Protein AF-A0A9E6BP82-F1 (afdb_monomer)

Sequence (243 aa):
EPRRSRSVADAPPTTSETADIATPYGRLTVRADGPRFGGNWDGVDAFGDEKGIVFLCLKRGRGHVLVLLDDFAWVNVGLDRGDNAAVFASVLRECAANKLVVVDEYRHGHGRADSFLAFALSLPGAASFLSIATLWAVLCLWASNWRFGPPEPYELPERRTAMEYIESVADLYRRAQAAPLAVAAVAGRLRLLSRQRGQGDDVAERLAEAEQYVQQGERPSQPTAACKLVRELIRLRKERYGH

Foldseek 3Di:
DDDDDDDPPPPPPDPQDWDWKDDPQFTQIAGPPFDADDDDDPPWRFIDDPVHTAWIWDDDDLAIDIGGRGPACPDPNNCPPGCSVRSVVVVCCVGQVPHDDDDDCPDPDDDDDCDVVNVCCPDVCSVVVVVVVVVVVVVCCVVVVPPPDDPPPPPPVPPVVVVVVVVVVVVVCLVVLVLLVLLCVLLVVLVVVCVVPPHDPLNVVLSVVSVVVSVVVDSDNDNPVSVVSSVVSVVCCCVPPPD

Radius of gyration: 45.36 Å; Cα contacts (8 Å, |Δi|>4): 203; chains: 1; bounding box: 86×56×102 Å

Solvent-accessible surface area (backbone atoms only — not comparable to full-atom values): 14673 Å² total; per-residue (Å²): 138,88,83,87,78,78,74,79,69,81,68,69,79,70,89,67,60,68,37,78,27,70,49,102,58,42,43,42,42,32,53,56,86,48,65,52,48,77,84,86,60,85,97,43,57,70,30,45,57,100,85,30,34,34,37,38,45,37,83,55,91,97,48,70,48,75,48,69,48,56,92,41,27,84,36,82,77,23,31,75,36,82,35,21,47,55,28,53,53,46,53,49,46,70,71,42,68,88,50,91,83,81,82,80,82,78,77,85,81,87,78,76,83,69,46,72,63,57,53,53,62,66,42,93,60,30,69,58,52,51,51,51,52,49,51,49,49,53,49,47,48,60,73,64,61,65,67,93,58,76,81,74,78,78,73,68,82,55,69,64,58,57,51,54,48,52,50,54,51,51,49,50,39,57,76,66,30,37,47,39,57,57,42,48,54,54,46,52,54,51,51,54,49,29,73,74,73,59,73,51,72,71,57,51,53,53,46,51,54,51,48,52,54,40,70,67,64,63,57,52,94,69,50,62,68,49,54,52,51,46,50,51,53,53,49,51,40,31,76,77,68,75,99

Secondary structure (DSSP, 8-state):
----------PPP----EEEEEETTEEEEEETTS--B-S--TTSEEEEETTEEEEEEEEETTEEEEEE--SSTTSHHHHTSTTHHHHHHHHHHHHHTTSPPP------SSS----HHHHHHHSTTHHHHHHHHHHHHHHHHHHTT--SSSPPP-----HHHHHHHHHHHHHHHHHTT-HHHHHHHHHHHHHHHHHHH---HHHHHHHHHHHHHHHH----SS-HHHHHHHHHHHHHHHHHH--

Mean predicted aligned error: 20.72 Å

pLDDT: mean 79.25, std 14.85, range [34.19, 94.88]

Structure (mmCIF, N/CA/C/O backbone):
data_AF-A0A9E6BP82-F1
#
_entry.id   AF-A0A9E6BP82-F1
#
loop_
_atom_site.group_PDB
_atom_site.id
_atom_site.type_symbol
_atom_site.label_atom_id
_atom_site.label_alt_id
_atom_site.label_comp_id
_atom_site.label_asym_id
_atom_site.label_entity_id
_atom_site.label_seq_id
_atom_site.pdbx_PDB_ins_code
_atom_site.Cartn_x
_atom_site.Cartn_y
_atom_site.Cartn_z
_atom_site.occupancy
_atom_site.B_iso_or_equiv
_atom_site.auth_seq_id
_atom_site.auth_comp_id
_atom_site.auth_asym_id
_atom_site.auth_atom_id
_atom_site.pdbx_PDB_model_num
ATOM 1 N N . GLU A 1 1 ? -20.327 34.833 -6.796 1.00 34.34 1 GLU A N 1
ATOM 2 C CA . GLU A 1 1 ? -19.400 34.186 -5.838 1.00 34.34 1 GLU A CA 1
ATOM 3 C C . GLU A 1 1 ? -19.705 32.693 -5.716 1.00 34.34 1 GLU A C 1
ATOM 5 O O . GLU A 1 1 ? -20.823 32.315 -6.039 1.00 34.34 1 GLU A O 1
ATOM 10 N N . PRO A 1 2 ? -18.708 31.835 -5.429 1.00 54.22 2 PRO A N 1
ATOM 11 C CA . PRO A 1 2 ? -18.306 30.811 -6.401 1.00 54.22 2 PRO A CA 1
ATOM 12 C C . PRO A 1 2 ? -18.225 29.377 -5.839 1.00 54.22 2 PRO A C 1
ATOM 14 O O . PRO A 1 2 ? -18.057 29.173 -4.641 1.00 54.22 2 PRO A O 1
ATOM 17 N N . ARG A 1 3 ? -18.148 28.370 -6.724 1.00 38.22 3 ARG A N 1
ATOM 18 C CA . ARG A 1 3 ? -17.276 27.207 -6.479 1.00 38.22 3 ARG A CA 1
ATOM 19 C C . ARG A 1 3 ? -16.687 26.657 -7.776 1.00 38.22 3 ARG A C 1
ATOM 21 O O . ARG A 1 3 ? -17.384 26.163 -8.652 1.00 38.22 3 ARG A O 1
ATOM 28 N N . ARG A 1 4 ? -15.364 26.808 -7.865 1.00 42.31 4 ARG A N 1
ATOM 29 C CA . ARG A 1 4 ? -14.464 26.236 -8.865 1.00 42.31 4 ARG A CA 1
ATOM 30 C C . ARG A 1 4 ? -14.421 24.712 -8.717 1.00 42.31 4 ARG A C 1
ATOM 32 O O . ARG A 1 4 ? -14.144 24.228 -7.625 1.00 42.31 4 ARG A O 1
ATOM 39 N N . SER A 1 5 ? -14.476 24.001 -9.832 1.00 37.03 5 SER A N 1
ATOM 40 C CA . SER A 1 5 ? -13.576 22.875 -10.089 1.00 37.03 5 SER A CA 1
ATOM 41 C C . SER A 1 5 ? -13.157 22.950 -11.554 1.00 37.03 5 SER A C 1
ATOM 43 O O . SER A 1 5 ? -13.776 22.390 -12.452 1.00 37.03 5 SER A O 1
ATOM 45 N N . ARG A 1 6 ? -12.090 23.721 -11.801 1.00 35.56 6 ARG A N 1
ATOM 46 C CA . ARG A 1 6 ? -11.284 23.538 -13.007 1.00 35.56 6 ARG A CA 1
ATOM 47 C C . ARG A 1 6 ? -10.781 22.100 -12.946 1.00 35.56 6 ARG A C 1
ATOM 49 O O . ARG A 1 6 ? -9.957 21.786 -12.090 1.00 35.56 6 ARG A O 1
ATOM 56 N N . SER A 1 7 ? -11.324 21.249 -13.812 1.00 36.75 7 SER A N 1
ATOM 57 C CA . SER A 1 7 ? -10.616 20.073 -14.299 1.00 36.75 7 SER A CA 1
ATOM 58 C C . SER A 1 7 ? -9.209 20.548 -14.649 1.00 36.75 7 SER A C 1
ATOM 60 O O . SER A 1 7 ? -9.041 21.505 -15.411 1.00 36.75 7 SER A O 1
ATOM 62 N N . VAL A 1 8 ? -8.218 19.978 -13.965 1.00 40.50 8 VAL A N 1
ATOM 63 C CA . VAL A 1 8 ? -6.828 20.056 -14.393 1.00 40.50 8 VAL A CA 1
ATOM 64 C C . VAL A 1 8 ? -6.844 19.389 -15.755 1.00 40.50 8 VAL A C 1
AT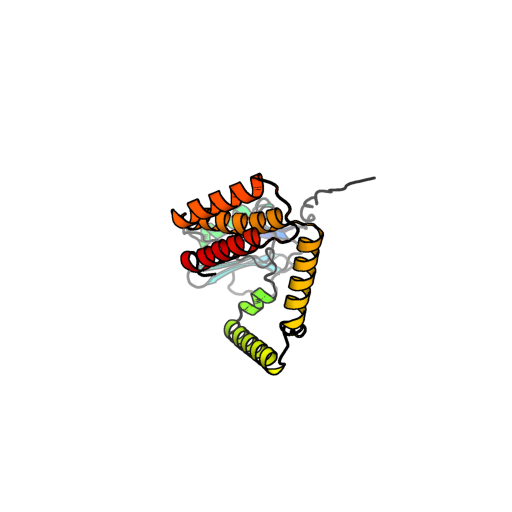OM 66 O O . VAL A 1 8 ? -6.934 18.170 -15.851 1.00 40.50 8 VAL A O 1
ATOM 69 N N . ALA A 1 9 ? -6.927 20.217 -16.791 1.00 37.59 9 ALA A N 1
ATOM 70 C CA . ALA A 1 9 ? -6.668 19.789 -18.140 1.00 37.59 9 ALA A CA 1
ATOM 71 C C . ALA A 1 9 ? -5.294 19.122 -18.098 1.00 37.59 9 ALA A C 1
ATOM 73 O O . ALA A 1 9 ? -4.324 19.758 -17.675 1.00 37.59 9 ALA A O 1
ATOM 74 N N . ASP A 1 10 ? -5.247 17.853 -18.495 1.00 42.22 10 ASP A N 1
ATOM 75 C CA . ASP A 1 10 ? -4.063 17.256 -19.089 1.00 42.22 10 ASP A CA 1
ATOM 76 C C . ASP A 1 10 ? -3.628 18.212 -20.196 1.00 42.22 10 ASP A C 1
ATOM 78 O O . ASP A 1 10 ? -4.146 18.192 -21.314 1.00 42.22 10 ASP A O 1
ATOM 82 N N . ALA A 1 11 ? -2.747 19.148 -19.852 1.00 34.19 11 ALA A N 1
ATOM 83 C CA . ALA A 1 11 ? -2.010 19.869 -20.857 1.00 34.19 11 ALA A CA 1
ATOM 84 C C . ALA A 1 11 ? -1.242 18.776 -21.610 1.00 34.19 11 ALA A C 1
ATOM 86 O O . ALA A 1 11 ? -0.463 18.063 -20.966 1.00 34.19 11 ALA A O 1
ATOM 87 N N . PRO A 1 12 ? -1.477 18.575 -22.921 1.00 41.12 12 PRO A N 1
ATOM 88 C CA . PRO A 1 12 ? -0.620 17.690 -23.689 1.00 41.12 12 PRO A CA 1
ATOM 89 C C . PRO A 1 12 ? 0.819 18.146 -23.439 1.00 41.12 12 PRO A C 1
ATOM 91 O O . PRO A 1 12 ? 1.039 19.363 -23.355 1.00 41.12 12 PRO A O 1
ATOM 94 N N . PRO A 1 13 ? 1.778 17.218 -23.252 1.00 43.75 13 PRO A N 1
ATOM 95 C CA . PRO A 1 13 ? 3.163 17.604 -23.067 1.00 43.75 13 PRO A CA 1
ATOM 96 C C . PRO A 1 13 ? 3.499 18.593 -24.174 1.00 43.75 13 PRO A C 1
ATOM 98 O O . PRO A 1 13 ? 3.243 18.333 -25.354 1.00 43.75 13 PRO A O 1
ATOM 101 N N . THR A 1 14 ? 3.956 19.765 -23.734 1.00 45.62 14 THR A N 1
ATOM 102 C CA . THR A 1 14 ? 4.452 20.879 -24.533 1.00 45.62 14 THR A CA 1
ATOM 103 C C . THR A 1 14 ? 5.101 20.309 -25.780 1.00 45.62 14 THR A C 1
ATOM 105 O O . THR A 1 14 ? 5.886 19.372 -25.634 1.00 45.62 14 THR A O 1
ATOM 108 N N . THR A 1 15 ? 4.741 20.815 -26.967 1.00 51.91 15 THR A N 1
ATOM 109 C CA . THR A 1 15 ? 5.342 20.471 -28.265 1.00 51.91 15 THR A CA 1
ATOM 110 C C . THR A 1 15 ? 6.856 20.458 -28.123 1.00 51.91 15 THR A C 1
ATOM 112 O O . THR A 1 15 ? 7.520 21.480 -28.262 1.00 51.91 15 THR A O 1
ATOM 115 N N . SER A 1 16 ? 7.375 19.299 -27.745 1.00 58.88 16 SER A N 1
ATOM 116 C CA . SER A 1 16 ? 8.783 19.051 -27.568 1.00 58.88 16 SER A CA 1
ATOM 117 C C . SER A 1 16 ? 9.266 18.837 -28.977 1.00 58.88 16 SER A C 1
ATOM 119 O O . SER A 1 16 ? 8.717 18.019 -29.721 1.00 58.88 16 SER A O 1
ATOM 121 N N . GLU A 1 17 ? 10.206 19.679 -29.370 1.00 79.94 17 GLU A N 1
ATOM 122 C CA . GLU A 1 17 ? 10.873 19.560 -30.648 1.00 79.94 17 GLU A CA 1
ATOM 123 C C . GLU A 1 17 ? 11.411 18.128 -30.758 1.00 79.94 17 GLU A C 1
ATOM 125 O O . GLU A 1 17 ? 11.976 17.586 -29.803 1.00 79.94 17 GLU A O 1
ATOM 130 N N . THR A 1 18 ? 11.134 17.466 -31.877 1.00 86.25 18 THR A N 1
ATOM 131 C CA . THR A 1 18 ? 11.514 16.070 -32.107 1.00 86.25 18 THR A CA 1
ATOM 132 C C . THR A 1 18 ? 12.644 15.991 -33.115 1.00 86.25 18 THR A C 1
ATOM 134 O O . THR A 1 18 ? 12.708 16.802 -34.036 1.00 86.25 18 THR A O 1
ATOM 137 N N . ALA A 1 19 ? 13.507 14.993 -32.961 1.00 87.44 19 ALA A N 1
ATOM 138 C CA . ALA A 1 19 ? 14.569 14.670 -33.901 1.00 87.44 19 ALA A CA 1
ATOM 139 C C . ALA A 1 19 ? 14.375 13.244 -34.426 1.00 87.44 19 ALA A C 1
ATOM 141 O O . ALA A 1 19 ? 13.982 12.357 -33.670 1.00 87.44 19 ALA A O 1
ATOM 142 N N . ASP A 1 20 ? 14.673 13.025 -35.705 1.00 91.25 20 ASP A N 1
ATOM 143 C CA . ASP A 1 20 ? 14.605 11.701 -36.320 1.00 91.25 20 ASP A CA 1
ATOM 144 C C . ASP A 1 20 ? 15.995 11.072 -36.376 1.00 91.25 20 ASP A C 1
ATOM 146 O O . ASP A 1 20 ? 16.911 11.595 -37.013 1.00 91.25 20 ASP A O 1
ATOM 150 N N . ILE A 1 21 ? 16.132 9.912 -35.742 1.00 90.69 21 ILE A N 1
ATOM 151 C CA . ILE A 1 21 ? 17.354 9.116 -35.727 1.00 90.69 21 ILE A CA 1
ATOM 152 C C . ILE A 1 21 ? 17.221 7.995 -36.753 1.00 90.69 21 ILE A C 1
ATOM 154 O O . ILE A 1 21 ? 16.288 7.191 -36.704 1.00 90.69 21 ILE A O 1
ATOM 158 N N . ALA A 1 22 ? 18.165 7.916 -37.688 1.00 90.75 22 ALA A N 1
ATOM 159 C CA . ALA A 1 22 ? 18.213 6.814 -38.638 1.00 90.75 22 ALA A CA 1
ATOM 160 C C . ALA A 1 22 ? 18.689 5.531 -37.940 1.00 90.75 22 ALA A C 1
ATOM 162 O O . ALA A 1 22 ? 19.765 5.496 -37.345 1.00 90.75 22 ALA A O 1
ATOM 163 N N . THR A 1 23 ? 17.897 4.466 -38.048 1.00 88.69 23 THR A N 1
ATOM 164 C CA . THR A 1 23 ? 18.248 3.124 -37.57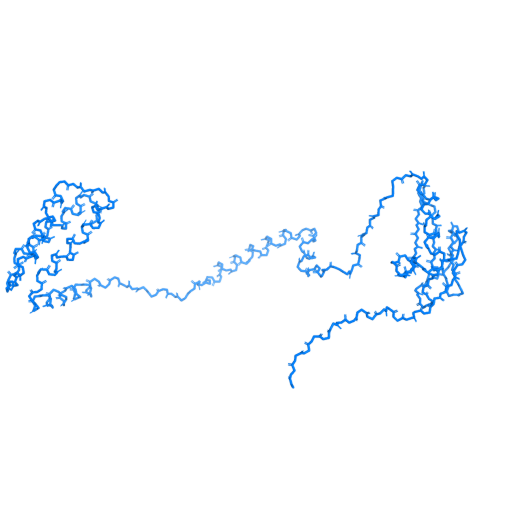0 1.00 88.69 23 THR A CA 1
ATOM 165 C C . THR A 1 23 ? 18.094 2.108 -38.711 1.00 88.69 23 THR A C 1
ATOM 167 O O . THR A 1 23 ? 17.372 2.377 -39.675 1.00 88.69 23 THR A O 1
ATOM 170 N N . PRO A 1 24 ? 18.694 0.908 -38.612 1.00 85.88 24 PRO A N 1
ATOM 171 C CA . PRO A 1 24 ? 18.473 -0.184 -39.563 1.00 85.88 24 PRO A CA 1
ATOM 172 C C . PRO A 1 24 ? 17.004 -0.619 -39.670 1.00 85.88 24 PRO A C 1
ATOM 174 O O . PRO A 1 24 ? 16.621 -1.268 -40.639 1.00 85.88 24 PRO A O 1
ATOM 177 N N . TYR A 1 25 ? 16.187 -0.255 -38.680 1.00 87.06 25 TYR A N 1
ATOM 178 C CA . TYR A 1 25 ? 14.782 -0.631 -38.561 1.00 87.06 25 TYR A CA 1
ATOM 179 C C . TYR A 1 25 ? 13.806 0.453 -39.041 1.00 87.06 25 TYR A C 1
ATOM 181 O O . TYR A 1 25 ? 12.600 0.219 -39.034 1.00 87.06 25 TYR A O 1
ATOM 189 N N . GLY A 1 26 ? 14.301 1.637 -39.420 1.00 88.94 26 GLY A N 1
ATOM 190 C CA . GLY A 1 26 ? 13.484 2.801 -39.776 1.00 88.94 26 GLY A CA 1
ATOM 191 C C . GLY A 1 26 ? 13.929 4.080 -39.067 1.00 88.94 26 GLY A C 1
ATOM 192 O O . GLY A 1 26 ? 15.015 4.134 -38.477 1.00 88.94 26 GLY A O 1
ATOM 193 N N . ARG A 1 27 ? 13.099 5.127 -39.130 1.00 91.75 27 ARG A N 1
ATOM 194 C CA . ARG A 1 27 ? 13.370 6.396 -38.439 1.00 91.75 27 ARG A CA 1
ATOM 195 C C . ARG A 1 27 ? 12.760 6.396 -37.043 1.00 91.75 27 ARG A C 1
ATOM 197 O O . ARG A 1 27 ? 11.549 6.309 -36.886 1.00 91.75 27 ARG A O 1
ATOM 204 N N . LEU A 1 28 ? 13.608 6.521 -36.031 1.00 92.25 28 LEU A N 1
ATOM 205 C CA . LEU A 1 28 ? 13.188 6.646 -34.644 1.00 92.25 28 LEU A CA 1
ATOM 206 C C . LEU A 1 28 ? 13.065 8.132 -34.284 1.00 92.25 28 LEU A C 1
ATOM 208 O O . LEU A 1 28 ? 14.070 8.831 -34.178 1.00 92.25 28 LEU A O 1
ATOM 212 N N . THR A 1 29 ? 11.841 8.605 -34.086 1.00 93.44 29 THR A N 1
ATOM 213 C CA . THR A 1 29 ? 11.534 9.969 -33.655 1.00 93.44 29 THR A CA 1
ATOM 214 C C . THR A 1 29 ? 11.648 10.075 -32.133 1.00 93.44 29 THR A C 1
ATOM 216 O O . THR A 1 29 ? 10.835 9.517 -31.392 1.00 93.44 29 THR A O 1
ATOM 219 N N . VAL A 1 30 ? 12.638 10.831 -31.668 1.00 91.75 30 VAL A N 1
ATOM 220 C CA . VAL A 1 30 ? 12.986 11.026 -30.250 1.00 91.75 30 VAL A CA 1
ATOM 221 C C . VAL A 1 30 ? 12.884 12.498 -29.866 1.00 91.75 30 VAL A C 1
ATOM 223 O O . VAL A 1 30 ? 12.718 13.371 -30.724 1.00 91.75 30 VAL A O 1
ATOM 226 N N . ARG A 1 31 ? 13.004 12.815 -28.577 1.00 90.88 31 ARG A N 1
ATOM 227 C CA . ARG A 1 31 ? 13.037 14.205 -28.127 1.00 90.88 31 ARG A CA 1
ATOM 228 C C . ARG A 1 31 ? 14.345 14.886 -28.559 1.00 90.88 31 ARG A C 1
ATOM 230 O O . ARG A 1 31 ? 15.439 14.354 -28.342 1.00 90.88 31 ARG A O 1
ATOM 237 N N . ALA A 1 32 ? 14.253 16.066 -29.174 1.00 87.44 32 ALA A N 1
ATOM 238 C CA . ALA A 1 32 ? 15.413 16.784 -29.711 1.00 87.44 32 ALA A CA 1
ATOM 239 C C . ALA A 1 32 ? 16.320 17.363 -28.614 1.00 87.44 32 ALA A C 1
ATOM 241 O O . ALA A 1 32 ? 17.530 17.469 -28.812 1.00 87.44 32 ALA A O 1
ATOM 242 N N . ASP A 1 33 ? 15.762 17.744 -27.464 1.00 86.44 33 ASP A N 1
ATOM 243 C CA . ASP A 1 33 ? 16.488 18.202 -26.270 1.00 86.44 33 ASP A CA 1
ATOM 244 C C . ASP A 1 33 ? 16.702 17.082 -25.234 1.00 86.44 33 ASP A C 1
ATOM 246 O O . ASP A 1 33 ? 17.158 17.337 -24.120 1.00 86.44 33 ASP A O 1
ATOM 250 N N . GLY A 1 34 ? 16.391 15.837 -25.608 1.00 85.38 34 GLY A N 1
ATOM 251 C CA . GLY A 1 34 ? 16.569 14.673 -24.754 1.00 85.38 34 GLY A CA 1
ATOM 252 C C . GLY A 1 34 ? 18.044 14.345 -24.474 1.00 85.38 34 GLY A C 1
ATOM 253 O O . GLY A 1 34 ? 18.944 14.791 -25.193 1.00 85.38 34 GLY A O 1
ATOM 254 N N . PRO A 1 35 ? 18.311 13.536 -23.437 1.00 88.50 35 PRO A N 1
ATOM 255 C CA . PRO A 1 35 ? 19.659 13.085 -23.115 1.00 88.50 35 PRO A CA 1
ATOM 256 C C . PRO A 1 35 ? 20.308 12.309 -24.275 1.00 88.50 35 PRO A C 1
ATOM 258 O O . PRO A 1 35 ? 19.637 11.673 -25.089 1.00 88.50 35 PRO A O 1
ATOM 261 N N . ARG A 1 36 ? 21.641 12.377 -24.351 1.00 90.19 36 ARG A N 1
ATOM 262 C CA . ARG A 1 36 ? 22.478 11.665 -25.327 1.00 90.19 36 ARG A CA 1
ATOM 263 C C . ARG A 1 36 ? 23.650 11.011 -24.608 1.00 90.19 36 ARG A C 1
ATOM 265 O O . ARG A 1 36 ? 24.242 11.615 -23.713 1.00 90.19 36 ARG A O 1
ATOM 272 N N . PHE A 1 37 ? 24.008 9.797 -25.006 1.00 89.06 37 PHE A N 1
ATOM 273 C CA . PHE A 1 37 ? 25.277 9.203 -24.616 1.00 89.06 37 PHE A CA 1
ATOM 274 C C . PHE A 1 37 ? 26.411 9.913 -25.355 1.00 89.06 37 PHE A C 1
ATOM 276 O O . PHE A 1 37 ? 26.392 10.035 -26.582 1.00 89.06 37 PHE A O 1
ATOM 283 N N . GLY A 1 38 ? 27.407 10.361 -24.594 1.00 86.06 38 GLY A N 1
ATOM 284 C CA . GLY A 1 38 ? 28.696 10.782 -25.132 1.00 86.06 38 GLY A CA 1
ATOM 285 C C . GLY A 1 38 ? 29.678 9.613 -25.244 1.00 86.06 38 GLY A C 1
ATOM 286 O O . GLY A 1 38 ? 29.430 8.520 -24.729 1.00 86.06 38 GLY A O 1
ATOM 287 N N . GLY A 1 39 ? 30.825 9.877 -25.871 1.00 81.88 39 GLY A N 1
ATOM 288 C CA . GLY A 1 39 ? 31.945 8.937 -25.962 1.00 81.88 39 GLY A CA 1
ATOM 289 C C . GLY A 1 39 ? 31.893 8.002 -27.170 1.00 81.88 39 GLY A C 1
ATOM 290 O O . GLY A 1 39 ? 30.947 8.021 -27.955 1.00 81.88 39 GLY A O 1
ATOM 291 N N . ASN A 1 40 ? 32.951 7.201 -27.320 1.00 77.56 40 ASN A N 1
ATOM 292 C CA . ASN A 1 40 ? 33.034 6.182 -28.359 1.00 77.56 40 ASN A CA 1
ATOM 293 C C . ASN A 1 40 ? 32.505 4.841 -27.830 1.00 77.56 40 ASN A C 1
ATOM 295 O O . ASN A 1 40 ? 32.914 4.395 -26.758 1.00 77.56 40 ASN A O 1
ATOM 299 N N . TRP A 1 41 ? 31.616 4.208 -28.590 1.00 81.06 41 TRP A N 1
ATOM 300 C CA . TRP A 1 41 ? 30.965 2.941 -28.250 1.00 81.06 41 TRP A CA 1
ATOM 301 C C . TRP A 1 41 ? 31.413 1.843 -29.220 1.00 81.06 41 TRP A C 1
ATOM 303 O O . TRP A 1 41 ? 30.603 1.231 -29.914 1.00 81.06 41 TRP A O 1
ATOM 313 N N . ASP A 1 42 ? 32.729 1.616 -29.286 1.00 77.06 42 ASP A N 1
ATOM 314 C CA . ASP A 1 42 ? 33.330 0.622 -30.179 1.00 77.06 42 ASP A CA 1
ATOM 315 C C . ASP A 1 42 ? 32.734 -0.775 -29.945 1.00 77.06 42 ASP A C 1
ATOM 317 O O . ASP A 1 42 ? 32.666 -1.272 -28.818 1.00 77.06 42 ASP A O 1
ATOM 321 N N . GLY A 1 43 ? 32.317 -1.429 -31.032 1.00 79.31 43 GLY A N 1
ATOM 322 C CA . GLY A 1 43 ? 3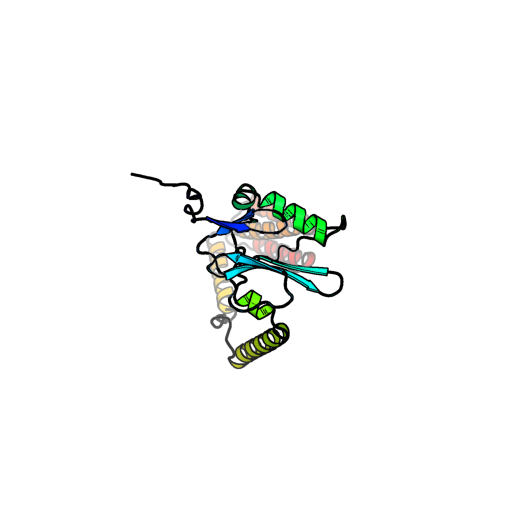1.734 -2.773 -30.992 1.00 79.31 43 GLY A CA 1
ATOM 323 C C . GLY A 1 43 ? 30.270 -2.835 -30.538 1.00 79.31 43 GLY A C 1
ATOM 324 O O . GLY A 1 43 ? 29.775 -3.933 -30.280 1.00 79.31 43 GLY A O 1
ATOM 325 N N . VAL A 1 44 ? 29.578 -1.694 -30.448 1.00 86.44 44 VAL A N 1
ATOM 326 C CA . VAL A 1 44 ? 28.137 -1.606 -30.169 1.00 86.44 44 VAL A CA 1
ATOM 327 C C . VAL A 1 44 ? 27.428 -0.938 -31.345 1.00 86.44 44 VAL A C 1
ATOM 329 O O . VAL A 1 44 ? 27.909 0.057 -31.882 1.00 86.44 44 VAL A O 1
ATOM 332 N N . ASP A 1 45 ? 26.264 -1.464 -31.727 1.00 88.81 45 ASP A N 1
ATOM 333 C CA . ASP A 1 45 ? 25.421 -0.836 -32.743 1.00 88.81 45 ASP A CA 1
ATOM 334 C C . ASP A 1 45 ? 24.749 0.398 -32.116 1.00 88.81 45 ASP A C 1
ATOM 336 O O . ASP A 1 45 ? 23.792 0.285 -31.344 1.00 88.81 45 ASP A O 1
ATOM 340 N N . ALA A 1 46 ? 25.314 1.575 -32.387 1.00 90.88 46 ALA A N 1
ATOM 341 C CA . ALA A 1 46 ? 24.938 2.847 -31.784 1.00 90.88 46 ALA A CA 1
ATOM 342 C C . ALA A 1 46 ? 24.304 3.796 -32.809 1.00 90.88 46 ALA A C 1
ATOM 344 O O . ALA A 1 46 ? 24.869 4.042 -33.874 1.00 90.88 46 ALA A O 1
ATOM 345 N N . PHE A 1 47 ? 23.150 4.367 -32.462 1.00 91.31 47 PHE A N 1
ATOM 346 C CA . PHE A 1 47 ? 22.370 5.249 -33.329 1.00 91.31 47 PHE A CA 1
ATOM 347 C C . PHE A 1 47 ? 22.074 6.569 -32.622 1.00 91.31 47 PHE A C 1
ATOM 349 O O . PHE A 1 47 ? 21.626 6.596 -31.471 1.00 91.31 47 PHE A O 1
ATOM 356 N N . GLY A 1 48 ? 22.329 7.675 -33.313 1.00 91.06 48 GLY A N 1
ATOM 357 C CA . GLY A 1 48 ? 22.280 9.008 -32.733 1.00 91.06 48 GLY A CA 1
ATOM 358 C C . GLY A 1 48 ? 22.173 10.117 -33.766 1.00 91.06 48 GLY A C 1
ATOM 359 O O . GLY A 1 48 ? 22.101 9.866 -34.968 1.00 91.06 48 GLY A O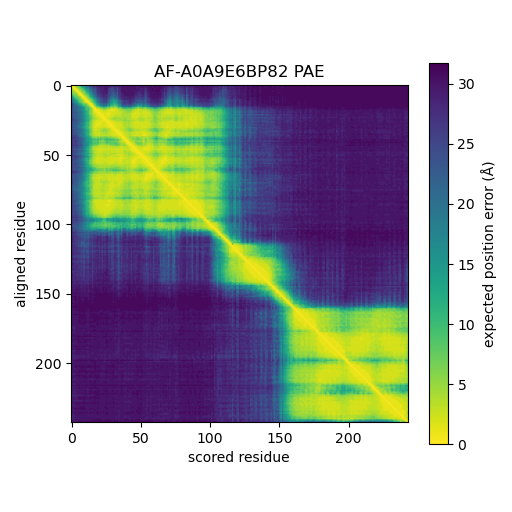 1
ATOM 360 N N . ASP A 1 49 ? 22.161 11.339 -33.255 1.00 89.12 49 ASP A N 1
ATOM 361 C CA . ASP A 1 49 ? 22.213 12.582 -34.016 1.00 89.12 49 ASP A CA 1
ATOM 362 C C . ASP A 1 49 ? 23.541 13.310 -33.739 1.00 89.12 49 ASP A C 1
ATOM 364 O O . ASP A 1 49 ? 24.447 12.785 -33.088 1.00 89.12 49 ASP A O 1
ATOM 368 N N . GLU A 1 50 ? 23.662 14.546 -34.221 1.00 86.69 50 GLU A N 1
ATOM 369 C CA . GLU A 1 50 ? 24.839 15.395 -33.995 1.00 86.69 50 GLU A CA 1
ATOM 370 C C . GLU A 1 50 ? 25.121 15.671 -32.506 1.00 86.69 50 GLU A C 1
ATOM 372 O O . GLU A 1 50 ? 26.248 16.013 -32.149 1.00 86.69 50 GLU A O 1
ATOM 377 N N . LYS A 1 51 ? 24.123 15.522 -31.621 1.00 87.50 51 LYS A N 1
ATOM 378 C CA . LYS A 1 51 ? 24.273 15.743 -30.174 1.00 87.50 51 LYS A CA 1
ATOM 379 C C . LYS A 1 51 ? 24.783 14.499 -29.445 1.00 87.50 51 LYS A C 1
ATOM 381 O O . LYS A 1 51 ? 25.232 14.611 -28.304 1.00 87.50 51 LYS A O 1
ATOM 386 N N . GLY A 1 52 ? 24.716 13.328 -30.075 1.00 89.50 52 GLY A N 1
ATOM 387 C CA . GLY A 1 52 ? 25.241 12.074 -29.551 1.00 89.50 52 GLY A CA 1
ATOM 388 C C . GLY A 1 52 ? 24.290 10.900 -29.751 1.00 89.50 52 GLY A C 1
ATOM 389 O O . GLY A 1 52 ? 23.333 10.951 -30.521 1.00 89.50 52 GLY A O 1
ATOM 390 N N . ILE A 1 53 ? 24.561 9.807 -29.044 1.00 91.88 53 ILE A N 1
ATOM 391 C CA . ILE A 1 53 ? 23.866 8.533 -29.247 1.00 91.88 53 ILE A CA 1
ATOM 392 C C . ILE A 1 53 ? 22.603 8.461 -28.386 1.00 91.88 53 ILE A C 1
ATOM 394 O O . ILE A 1 53 ? 22.630 8.795 -27.203 1.00 91.88 53 ILE A O 1
ATOM 398 N N . VAL A 1 54 ? 21.499 7.989 -28.965 1.00 92.62 54 VAL A N 1
ATOM 399 C CA . VAL A 1 54 ? 20.198 7.844 -28.283 1.00 92.62 54 VAL A CA 1
ATOM 400 C C . VAL A 1 54 ? 19.824 6.385 -28.093 1.00 92.62 54 VAL A C 1
ATOM 402 O O . VAL A 1 54 ? 19.227 6.023 -27.081 1.00 92.62 54 VAL A O 1
ATOM 405 N N . PHE A 1 55 ? 20.167 5.543 -29.063 1.00 91.81 55 PHE A N 1
ATOM 406 C CA . PHE A 1 55 ? 19.751 4.153 -29.092 1.00 91.81 55 PHE A CA 1
ATOM 407 C C . PHE A 1 55 ? 20.961 3.239 -29.272 1.00 91.81 55 PHE A C 1
ATOM 409 O O . PHE A 1 55 ? 21.744 3.407 -30.205 1.00 91.81 55 PHE A O 1
ATOM 416 N N . LEU A 1 56 ? 21.120 2.283 -28.360 1.00 91.56 56 LEU A N 1
ATOM 417 C CA . LEU A 1 56 ? 22.216 1.317 -28.341 1.00 91.56 56 LEU A CA 1
ATOM 418 C C . LEU A 1 56 ? 21.659 -0.101 -28.424 1.00 91.56 56 LEU A C 1
ATOM 420 O O . LEU A 1 56 ? 20.764 -0.470 -27.659 1.00 91.56 56 LEU A O 1
ATOM 424 N N . CYS A 1 57 ? 22.248 -0.914 -29.294 1.00 88.69 57 CYS A N 1
ATOM 425 C CA . CYS A 1 57 ? 21.992 -2.344 -29.389 1.00 88.69 57 CYS A CA 1
ATOM 426 C C . CYS A 1 57 ? 23.285 -3.115 -29.086 1.00 88.69 57 CYS A C 1
ATOM 428 O O . CYS A 1 57 ? 24.231 -3.130 -29.871 1.00 88.69 57 CYS A O 1
ATOM 430 N N . LEU A 1 58 ? 23.327 -3.778 -27.930 1.00 87.69 58 LEU A N 1
ATOM 431 C CA . LEU A 1 58 ? 24.451 -4.602 -27.485 1.00 87.69 58 LEU A CA 1
ATOM 432 C C . LEU A 1 58 ? 24.081 -6.083 -27.573 1.00 87.69 58 LEU A C 1
ATOM 434 O O . LEU A 1 58 ? 23.136 -6.538 -26.928 1.00 87.69 58 LEU A O 1
ATOM 438 N N . LYS A 1 59 ? 24.899 -6.876 -28.265 1.00 85.81 59 LYS A N 1
ATOM 439 C CA . LYS A 1 59 ? 24.844 -8.342 -28.179 1.00 85.81 59 LYS A CA 1
ATOM 440 C C . LYS A 1 59 ? 25.596 -8.808 -26.934 1.00 85.81 59 LYS A C 1
ATOM 442 O O . LYS A 1 59 ? 26.802 -8.606 -26.823 1.00 85.81 59 LYS A O 1
ATOM 447 N N . ARG A 1 60 ? 24.900 -9.453 -25.990 1.00 82.81 60 ARG A N 1
ATOM 448 C CA . ARG A 1 60 ? 25.507 -10.011 -24.770 1.00 82.81 60 ARG A CA 1
ATOM 449 C C . ARG A 1 60 ? 25.166 -11.491 -24.635 1.00 82.81 60 ARG A C 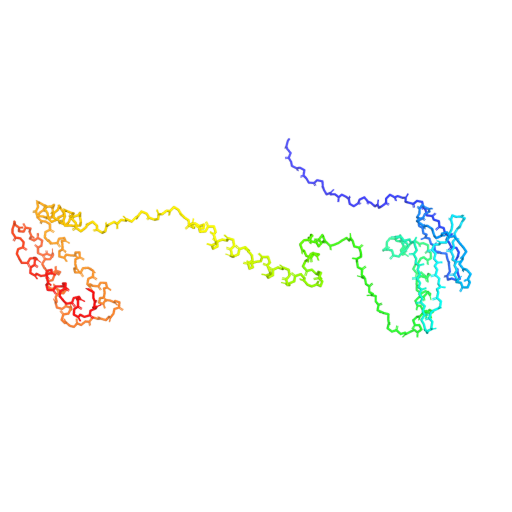1
ATOM 451 O O . ARG A 1 60 ? 24.058 -11.873 -24.259 1.00 82.81 60 ARG A O 1
ATOM 458 N N . GLY A 1 61 ? 26.147 -12.343 -24.929 1.00 84.25 61 GLY A N 1
ATOM 459 C CA . GLY A 1 61 ? 25.963 -13.793 -24.927 1.00 84.25 61 GLY A CA 1
ATOM 460 C C . GLY A 1 61 ? 24.927 -14.224 -25.969 1.00 84.25 61 GLY A C 1
ATOM 461 O O . GLY A 1 61 ? 25.118 -13.997 -27.157 1.00 84.25 61 GLY A O 1
ATOM 462 N N . ARG A 1 62 ? 23.830 -14.854 -25.525 1.00 79.62 62 ARG A N 1
ATOM 463 C CA . ARG A 1 62 ? 22.726 -15.313 -26.396 1.00 79.62 62 ARG A CA 1
ATOM 464 C C . ARG A 1 62 ? 21.561 -14.318 -26.495 1.00 79.62 62 ARG A C 1
ATOM 466 O O . ARG A 1 62 ? 20.541 -14.663 -27.086 1.00 79.62 62 ARG A O 1
ATOM 473 N N . GLY A 1 63 ? 21.681 -13.144 -25.876 1.00 81.56 63 GLY A N 1
ATOM 474 C CA . GLY A 1 63 ? 20.633 -12.128 -25.821 1.00 81.56 63 GLY A CA 1
ATOM 475 C C . GLY A 1 63 ? 21.104 -10.767 -26.323 1.00 81.56 63 GLY A C 1
ATOM 476 O O . GLY A 1 63 ? 22.286 -10.559 -26.608 1.00 81.56 63 GLY A O 1
ATOM 477 N N . HIS A 1 64 ? 20.157 -9.839 -26.396 1.00 84.88 64 HIS A N 1
ATOM 478 C CA . HIS A 1 64 ? 20.393 -8.447 -26.756 1.00 84.88 64 HIS A CA 1
ATOM 479 C C . HIS A 1 64 ? 20.032 -7.557 -25.569 1.00 84.88 64 HIS A C 1
ATOM 481 O O . HIS A 1 64 ? 19.052 -7.813 -24.872 1.00 84.88 64 HIS A O 1
ATOM 487 N N . VAL A 1 65 ? 20.836 -6.525 -25.342 1.00 86.75 65 VAL A N 1
ATOM 488 C CA . VAL A 1 65 ? 20.529 -5.429 -24.428 1.00 86.75 65 VAL A CA 1
ATOM 489 C C . VAL A 1 65 ? 20.292 -4.204 -25.292 1.00 86.75 65 VAL A C 1
ATOM 491 O O . VAL A 1 65 ? 21.175 -3.779 -26.035 1.00 86.75 65 VAL A O 1
ATOM 494 N N . LEU A 1 66 ? 19.081 -3.674 -25.204 1.00 87.62 66 LEU A N 1
ATOM 495 C CA . LEU A 1 66 ? 18.641 -2.505 -25.945 1.00 87.62 66 LEU A CA 1
ATOM 496 C C . LEU A 1 66 ? 18.514 -1.366 -24.948 1.00 87.62 66 LEU A C 1
ATOM 498 O O . LEU A 1 66 ? 17.824 -1.512 -23.938 1.00 87.62 66 LEU A O 1
ATOM 502 N N . VAL A 1 67 ? 19.188 -0.254 -25.212 1.00 89.00 67 VAL A N 1
ATOM 503 C CA . VAL A 1 67 ? 19.117 0.930 -24.356 1.00 89.00 67 VAL A CA 1
ATOM 504 C C . VAL A 1 67 ? 18.622 2.087 -25.199 1.00 89.00 67 VAL A C 1
ATOM 506 O O . VAL A 1 67 ? 19.295 2.500 -26.140 1.00 89.00 67 VAL A O 1
ATOM 509 N N . LEU A 1 68 ? 17.443 2.593 -24.853 1.00 90.00 68 LEU A N 1
ATOM 510 C CA . LEU A 1 68 ? 16.884 3.813 -25.413 1.00 90.00 68 LEU A CA 1
ATOM 511 C C . LEU A 1 68 ? 16.980 4.914 -24.358 1.00 90.00 68 LEU A C 1
ATOM 513 O O . LEU A 1 68 ? 16.396 4.798 -23.282 1.00 90.00 68 LEU A O 1
ATOM 517 N N . LEU A 1 69 ? 17.721 5.972 -24.667 1.00 90.06 69 LEU A N 1
ATOM 518 C CA . LEU A 1 69 ? 17.904 7.130 -23.799 1.00 90.06 69 LEU A CA 1
ATOM 519 C C . LEU A 1 69 ? 16.919 8.242 -24.176 1.00 90.06 69 LEU A C 1
ATOM 521 O O . LEU A 1 69 ? 17.305 9.359 -24.505 1.00 90.06 69 LEU A O 1
ATOM 525 N N . ASP A 1 70 ? 15.636 7.900 -24.168 1.00 88.25 70 ASP A N 1
ATOM 526 C CA . ASP A 1 70 ? 14.539 8.799 -24.507 1.00 88.25 70 ASP A CA 1
ATOM 527 C C . ASP A 1 70 ? 13.266 8.357 -23.769 1.00 88.25 70 ASP A C 1
ATOM 529 O O . ASP A 1 70 ? 12.964 7.167 -23.685 1.00 88.25 70 ASP A O 1
ATOM 533 N N . ASP A 1 71 ? 12.529 9.314 -23.212 1.00 85.81 71 ASP A N 1
ATOM 534 C CA . ASP A 1 71 ? 11.280 9.100 -22.468 1.00 85.81 71 ASP A CA 1
ATOM 535 C C . ASP A 1 71 ? 10.031 9.350 -23.332 1.00 85.81 71 ASP A C 1
ATOM 537 O O . ASP A 1 71 ? 8.913 9.341 -22.818 1.00 85.81 71 ASP A O 1
ATOM 541 N N . PHE A 1 72 ? 10.201 9.604 -24.634 1.00 88.06 72 PHE A N 1
ATOM 542 C CA . PHE A 1 72 ? 9.122 9.955 -25.547 1.00 88.06 72 PHE A CA 1
ATOM 543 C C . PHE A 1 72 ? 8.793 8.827 -26.532 1.00 88.06 72 PHE A C 1
ATOM 545 O O . PHE A 1 72 ? 7.628 8.470 -26.661 1.00 88.06 72 PHE A O 1
ATOM 552 N N . ALA A 1 73 ? 9.771 8.234 -27.215 1.00 88.38 73 ALA A N 1
ATOM 553 C CA . ALA A 1 73 ? 9.533 7.438 -28.420 1.00 88.38 73 ALA A CA 1
ATOM 554 C C . ALA A 1 73 ? 8.611 6.219 -28.217 1.00 88.38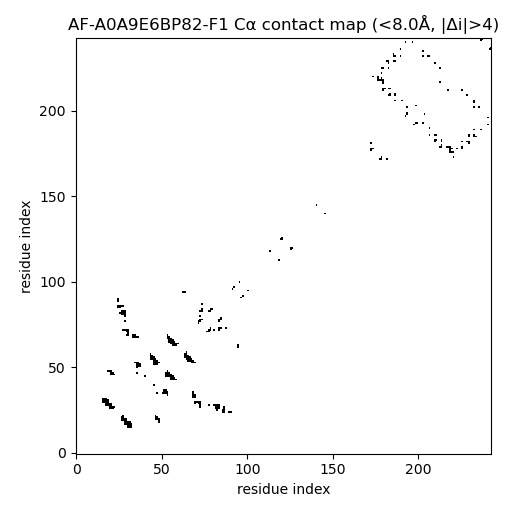 73 ALA A C 1
ATOM 556 O O . ALA A 1 73 ? 7.853 5.874 -29.123 1.00 88.38 73 ALA A O 1
ATOM 557 N N . TRP A 1 74 ? 8.635 5.584 -27.039 1.00 88.88 74 TRP A N 1
ATOM 558 C CA . TRP A 1 74 ? 7.847 4.374 -26.740 1.00 88.88 74 TRP A CA 1
ATOM 559 C C . TRP A 1 74 ? 6.744 4.575 -25.694 1.00 88.88 74 TRP A C 1
ATOM 561 O O . TRP A 1 74 ? 6.241 3.610 -25.122 1.00 88.88 74 TRP A O 1
ATOM 571 N N . VAL A 1 75 ? 6.320 5.820 -25.465 1.00 85.25 75 VAL A N 1
ATOM 572 C CA . VAL A 1 75 ? 5.046 6.100 -24.777 1.00 85.25 75 VAL A CA 1
ATOM 573 C C . VAL A 1 75 ? 3.900 6.102 -25.790 1.00 85.25 75 VAL A C 1
ATOM 575 O O . VAL A 1 75 ? 4.138 6.269 -26.981 1.00 85.25 75 VAL A O 1
ATOM 578 N N . ASN A 1 76 ? 2.645 5.980 -25.347 1.00 85.00 76 ASN A N 1
ATOM 579 C CA . ASN A 1 76 ? 1.484 5.894 -26.254 1.00 85.00 76 ASN A CA 1
ATOM 580 C C . ASN A 1 76 ? 1.445 7.000 -27.325 1.00 85.00 76 ASN A C 1
ATOM 582 O O . ASN A 1 76 ? 1.149 6.726 -28.481 1.00 85.00 76 ASN A O 1
ATOM 586 N N . VAL A 1 77 ? 1.777 8.238 -26.947 1.00 84.50 77 VAL A N 1
ATOM 587 C CA . VAL A 1 77 ? 1.816 9.384 -27.875 1.00 84.50 77 VAL A CA 1
ATOM 588 C C . VAL A 1 77 ? 3.027 9.323 -28.815 1.00 84.50 77 VAL A C 1
ATOM 590 O O . VAL A 1 77 ? 2.953 9.786 -29.948 1.00 84.50 77 VAL A O 1
ATOM 593 N N . GLY A 1 78 ? 4.148 8.764 -28.357 1.00 86.19 78 GLY A N 1
ATOM 594 C CA . GLY A 1 78 ? 5.357 8.611 -29.161 1.00 86.19 78 GLY A CA 1
ATOM 595 C C . GLY A 1 78 ? 5.290 7.442 -30.134 1.00 86.19 78 GLY A C 1
ATOM 596 O O . GLY A 1 78 ? 5.820 7.559 -31.232 1.00 86.19 78 GLY A O 1
ATOM 597 N N . LEU A 1 79 ? 4.592 6.358 -29.786 1.00 89.81 79 LEU A N 1
ATOM 598 C CA . LEU A 1 79 ? 4.402 5.206 -30.672 1.00 89.81 79 LEU A CA 1
ATOM 599 C C . LEU A 1 79 ? 3.642 5.573 -31.953 1.00 89.81 79 LEU A C 1
ATOM 601 O O . LEU A 1 79 ? 3.931 5.005 -33.002 1.00 89.81 79 LEU A O 1
ATOM 605 N N . ASP A 1 80 ? 2.714 6.530 -31.869 1.00 87.56 80 ASP A N 1
ATOM 606 C CA . ASP A 1 80 ? 1.938 7.044 -33.009 1.00 87.56 80 ASP A CA 1
ATOM 607 C C . ASP A 1 80 ? 2.717 8.074 -33.856 1.00 87.56 80 ASP A C 1
ATOM 609 O O . ASP A 1 80 ? 2.252 8.519 -34.905 1.00 87.56 80 ASP A O 1
ATOM 613 N N . ARG A 1 81 ? 3.925 8.477 -33.428 1.00 84.81 81 ARG A N 1
ATOM 614 C CA . ARG A 1 81 ? 4.783 9.385 -34.200 1.00 84.81 81 ARG A CA 1
ATOM 615 C C . ARG A 1 81 ? 5.746 8.627 -35.108 1.00 84.81 81 ARG A C 1
ATOM 617 O O . ARG A 1 81 ? 6.568 7.843 -34.640 1.00 84.81 81 ARG A O 1
ATOM 624 N N . GLY A 1 82 ? 5.722 8.979 -36.394 1.00 83.00 82 GLY A N 1
ATOM 625 C CA . GLY A 1 82 ? 6.702 8.508 -37.375 1.00 83.00 82 GLY A CA 1
ATOM 626 C C . GLY A 1 82 ? 6.727 6.983 -37.480 1.00 83.00 82 GLY A C 1
ATOM 627 O O . GLY A 1 82 ? 5.678 6.342 -37.454 1.00 83.00 82 GLY A O 1
ATOM 628 N N . ASP A 1 83 ? 7.928 6.403 -37.556 1.00 91.31 83 ASP A N 1
ATOM 629 C CA . ASP A 1 83 ? 8.112 4.948 -37.627 1.00 91.31 83 ASP A CA 1
ATOM 630 C C . ASP A 1 83 ? 8.346 4.308 -36.242 1.00 91.31 83 ASP A C 1
ATOM 632 O O . ASP A 1 83 ? 8.773 3.156 -36.165 1.00 91.31 83 ASP A O 1
ATOM 636 N N . ASN A 1 84 ? 8.070 5.002 -35.129 1.00 92.94 84 ASN A N 1
ATOM 637 C CA . ASN A 1 84 ? 8.435 4.538 -33.782 1.00 92.94 84 ASN A CA 1
ATOM 638 C C . ASN A 1 84 ? 7.882 3.151 -33.436 1.00 92.94 84 ASN A C 1
ATOM 640 O O . ASN A 1 84 ? 8.626 2.283 -32.966 1.00 92.94 84 ASN A O 1
ATOM 644 N N . ALA A 1 85 ? 6.597 2.908 -33.706 1.00 91.25 85 ALA A N 1
ATOM 645 C CA . ALA A 1 85 ? 5.990 1.595 -33.498 1.00 91.25 85 ALA A CA 1
ATOM 646 C C . ALA A 1 85 ? 6.599 0.512 -34.409 1.00 91.25 85 ALA A C 1
ATOM 648 O O . ALA A 1 85 ? 6.797 -0.625 -33.973 1.00 91.25 85 ALA A O 1
ATOM 649 N N . ALA A 1 86 ? 6.931 0.855 -35.657 1.00 91.50 86 ALA A N 1
ATOM 650 C CA . ALA A 1 86 ? 7.532 -0.074 -36.613 1.00 91.50 86 ALA A CA 1
ATOM 651 C C . ALA A 1 86 ? 8.975 -0.437 -36.227 1.00 91.50 86 ALA A C 1
ATOM 653 O O . ALA A 1 86 ? 9.349 -1.613 -36.279 1.00 91.50 86 ALA A O 1
ATOM 654 N N . VAL A 1 87 ? 9.757 0.544 -35.765 1.00 91.38 87 VAL A N 1
ATOM 655 C CA . VAL A 1 87 ? 11.103 0.343 -35.216 1.00 91.38 87 VAL A CA 1
ATOM 656 C C . VAL A 1 87 ? 11.032 -0.566 -33.990 1.00 91.38 87 VAL A C 1
ATOM 658 O O . VAL A 1 87 ? 11.726 -1.581 -33.945 1.00 91.38 87 VAL A O 1
ATOM 661 N N . PHE A 1 88 ? 10.139 -0.278 -33.036 1.00 90.19 88 PHE A N 1
ATOM 662 C CA . PHE A 1 88 ? 9.967 -1.102 -31.836 1.00 90.19 88 PHE A CA 1
ATOM 663 C C . PHE A 1 88 ? 9.593 -2.553 -32.177 1.00 90.19 88 PHE A C 1
ATOM 665 O O . PHE A 1 88 ? 10.215 -3.497 -31.684 1.00 90.19 88 PHE A O 1
ATOM 672 N N . ALA A 1 89 ? 8.630 -2.752 -33.080 1.00 89.75 89 ALA A N 1
ATOM 673 C CA . ALA A 1 89 ? 8.210 -4.081 -33.514 1.00 89.75 89 ALA A CA 1
ATOM 674 C C . ALA A 1 89 ? 9.327 -4.855 -34.235 1.00 89.75 89 ALA A C 1
ATOM 676 O O . ALA A 1 89 ? 9.459 -6.068 -34.049 1.00 89.75 89 ALA A O 1
ATOM 677 N N . SER A 1 90 ? 10.140 -4.171 -35.041 1.00 89.94 90 SER A N 1
ATOM 678 C CA . SER A 1 90 ? 11.261 -4.780 -35.766 1.00 89.94 90 SER A CA 1
ATOM 679 C C . SER A 1 90 ? 12.365 -5.229 -34.812 1.00 89.94 90 SER A C 1
ATOM 681 O O . SER A 1 90 ? 12.829 -6.366 -34.900 1.00 89.94 90 SER A O 1
ATOM 683 N N . VAL A 1 91 ? 12.698 -4.385 -33.834 1.00 87.44 91 VAL A N 1
ATOM 684 C CA . VAL A 1 91 ? 13.660 -4.699 -32.772 1.00 87.44 91 VAL A CA 1
ATOM 685 C C . VAL A 1 91 ? 13.194 -5.905 -31.951 1.00 87.44 91 VAL A C 1
ATOM 687 O O . VAL A 1 91 ? 13.967 -6.840 -31.723 1.00 87.44 91 VAL A O 1
ATOM 690 N N . LEU A 1 92 ? 11.918 -5.939 -31.551 1.00 86.38 92 LEU A N 1
ATOM 691 C CA . LEU A 1 92 ? 11.347 -7.086 -30.840 1.00 86.38 92 LEU A CA 1
ATOM 692 C C . LEU A 1 92 ? 11.374 -8.359 -31.687 1.00 86.38 92 LEU A C 1
ATOM 694 O O . LEU A 1 92 ? 11.681 -9.431 -31.167 1.00 86.38 92 LEU A O 1
ATOM 698 N N . ARG A 1 93 ? 11.085 -8.264 -32.988 1.00 86.12 93 ARG A N 1
ATOM 699 C CA . ARG A 1 93 ? 11.121 -9.415 -33.897 1.00 86.12 93 ARG A CA 1
ATOM 700 C C . ARG A 1 93 ? 12.526 -10.003 -34.001 1.00 86.12 93 ARG A C 1
ATOM 7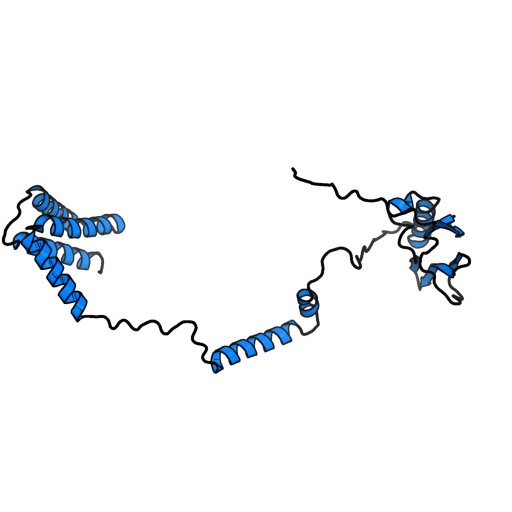02 O O . ARG A 1 93 ? 12.664 -11.223 -33.911 1.00 86.12 93 ARG A O 1
ATOM 709 N N . GLU A 1 94 ? 13.542 -9.159 -34.155 1.00 83.56 94 GLU A N 1
ATOM 710 C CA . GLU A 1 94 ? 14.938 -9.598 -34.224 1.00 83.56 94 GLU A CA 1
ATOM 711 C C . GLU A 1 94 ? 15.405 -10.212 -32.899 1.00 83.56 94 GLU A C 1
ATOM 713 O O . GLU A 1 94 ? 15.993 -11.295 -32.880 1.00 83.56 94 GLU A O 1
ATOM 718 N N . CYS A 1 95 ? 15.089 -9.568 -31.774 1.00 79.56 95 CYS A N 1
ATOM 719 C CA . CYS A 1 95 ? 15.585 -9.997 -30.470 1.00 79.56 95 CYS A CA 1
ATOM 720 C C . CYS A 1 95 ? 14.844 -11.219 -29.911 1.00 79.56 95 CYS A C 1
ATOM 722 O O . CYS A 1 95 ? 15.463 -12.078 -29.279 1.00 79.56 95 CYS A O 1
ATOM 724 N N . ALA A 1 96 ? 13.528 -11.305 -30.117 1.00 76.75 96 ALA A N 1
ATOM 725 C CA . ALA A 1 96 ? 12.697 -12.351 -29.530 1.00 76.75 96 ALA A CA 1
ATOM 726 C C . ALA A 1 96 ? 12.511 -13.564 -30.449 1.00 76.75 96 ALA A C 1
ATOM 728 O O . ALA A 1 96 ? 12.194 -14.634 -29.937 1.00 76.75 96 ALA A O 1
ATOM 729 N N . ALA A 1 97 ? 12.712 -13.450 -31.770 1.00 72.62 97 ALA A N 1
ATOM 730 C CA . ALA A 1 97 ? 12.593 -14.558 -32.729 1.00 72.62 97 ALA A CA 1
ATOM 731 C C . ALA A 1 97 ? 11.354 -15.461 -32.486 1.00 72.62 97 ALA A C 1
ATOM 733 O O . ALA A 1 97 ? 11.462 -16.688 -32.462 1.00 72.62 97 ALA A O 1
ATOM 734 N N . ASN A 1 98 ? 10.183 -14.844 -32.265 1.00 67.50 98 ASN A N 1
ATOM 735 C CA . ASN A 1 98 ? 8.893 -15.482 -31.931 1.00 67.50 98 ASN A CA 1
ATOM 736 C C . ASN A 1 98 ? 8.795 -16.168 -30.551 1.00 67.50 98 ASN A C 1
ATOM 738 O O . ASN A 1 98 ? 7.939 -17.027 -30.342 1.00 67.50 98 ASN A O 1
ATOM 742 N N . LYS A 1 99 ? 9.653 -15.811 -29.596 1.00 72.75 99 LYS A N 1
ATOM 743 C CA . LYS A 1 99 ? 9.573 -16.280 -28.205 1.00 72.75 99 LYS A CA 1
ATOM 744 C C . LYS A 1 99 ? 8.702 -15.354 -27.356 1.00 72.75 99 LYS A C 1
ATOM 746 O O . LYS A 1 99 ? 8.378 -14.240 -27.757 1.00 72.75 99 LYS A O 1
ATOM 751 N N . LEU A 1 100 ? 8.346 -15.835 -26.164 1.00 76.69 100 LEU A N 1
ATOM 752 C CA . LEU A 1 100 ? 7.628 -15.066 -25.151 1.00 76.69 100 LEU A CA 1
ATOM 753 C C . LEU A 1 100 ? 8.359 -13.747 -24.861 1.00 76.69 100 LEU A C 1
ATOM 755 O O . LEU A 1 100 ? 9.511 -13.758 -24.425 1.00 76.69 100 LEU A O 1
ATOM 759 N N . VAL A 1 101 ? 7.669 -12.630 -25.078 1.00 73.56 101 VAL A N 1
ATOM 760 C CA . VAL A 1 101 ? 8.115 -11.305 -24.648 1.00 73.56 101 VAL A CA 1
ATOM 761 C C . VAL A 1 101 ? 7.566 -11.078 -23.246 1.00 73.56 101 VAL A C 1
ATOM 763 O O . VAL A 1 101 ? 6.353 -11.050 -23.050 1.00 73.56 101 VAL A O 1
ATOM 766 N N . VAL A 1 102 ? 8.461 -10.950 -22.271 1.00 73.38 102 VAL A N 1
ATOM 767 C CA . VAL A 1 102 ? 8.107 -10.541 -20.910 1.00 73.38 102 VAL A CA 1
ATOM 768 C C . VAL A 1 102 ? 8.485 -9.076 -20.775 1.00 73.38 102 VAL A C 1
ATOM 770 O O . VAL A 1 102 ? 9.647 -8.722 -20.968 1.00 73.38 102 VAL A O 1
ATOM 773 N N . VAL A 1 103 ? 7.502 -8.231 -20.480 1.00 69.81 103 VAL A N 1
ATOM 774 C CA . VAL A 1 103 ? 7.728 -6.815 -20.188 1.00 69.81 103 VAL A CA 1
ATOM 775 C C . VAL A 1 103 ? 7.814 -6.674 -18.677 1.00 69.81 103 VAL A C 1
ATOM 777 O O . VAL A 1 103 ? 6.825 -6.883 -17.977 1.00 69.81 103 VAL A O 1
ATOM 780 N N . ASP A 1 104 ? 9.004 -6.357 -18.178 1.00 62.94 104 ASP A N 1
ATOM 781 C CA . ASP A 1 104 ? 9.192 -5.966 -16.785 1.00 62.94 104 ASP A CA 1
ATOM 782 C C . ASP A 1 104 ? 9.092 -4.441 -16.705 1.00 62.94 104 ASP A C 1
ATOM 784 O O . ASP A 1 104 ? 10.068 -3.719 -16.915 1.00 62.94 104 ASP A O 1
ATOM 788 N N . GLU A 1 105 ? 7.880 -3.930 -16.483 1.00 58.69 105 GLU A N 1
ATOM 789 C CA . GLU A 1 105 ? 7.678 -2.514 -16.170 1.00 58.69 105 GLU A CA 1
ATOM 790 C C . GLU A 1 105 ? 8.149 -2.239 -14.736 1.00 58.69 105 GLU A C 1
ATOM 792 O O . GLU A 1 105 ? 7.349 -1.998 -13.824 1.00 58.69 105 GLU A O 1
ATOM 797 N N . TYR A 1 106 ? 9.464 -2.256 -14.515 1.00 50.56 106 TYR A N 1
ATOM 798 C CA . TYR A 1 106 ? 10.021 -1.774 -13.261 1.00 50.56 106 TYR A CA 1
ATOM 799 C C . TYR A 1 106 ? 9.888 -0.248 -13.228 1.00 50.56 106 TYR A C 1
ATOM 801 O O . TYR A 1 106 ? 10.720 0.509 -13.728 1.00 50.56 106 TYR A O 1
ATOM 809 N N . ARG A 1 107 ? 8.762 0.213 -12.674 1.00 53.38 107 ARG A N 1
ATOM 810 C CA . ARG A 1 107 ? 8.425 1.626 -12.497 1.00 53.38 107 ARG A CA 1
ATOM 811 C C . ARG A 1 107 ? 9.423 2.307 -11.563 1.00 53.38 107 ARG A C 1
ATOM 813 O O . ARG A 1 107 ? 9.216 2.374 -10.353 1.00 53.38 107 ARG A O 1
ATOM 820 N N . HIS A 1 108 ? 10.460 2.914 -12.124 1.00 48.31 108 HIS A N 1
ATOM 821 C CA . HIS A 1 108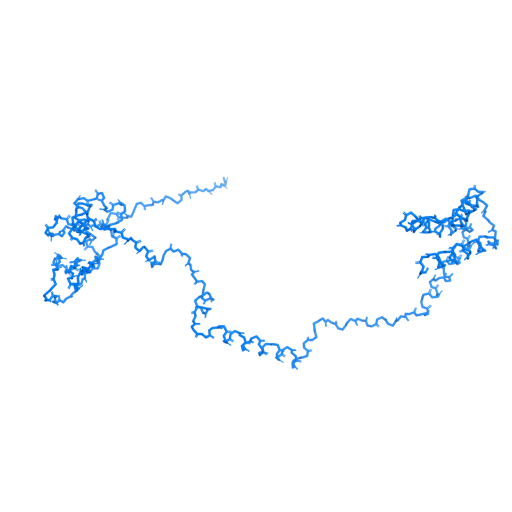 ? 11.175 3.983 -11.442 1.00 48.31 108 HIS A CA 1
ATOM 822 C C . HIS A 1 108 ? 10.314 5.259 -11.440 1.00 48.31 108 HIS A C 1
ATOM 824 O O . HIS A 1 108 ? 10.309 6.043 -12.382 1.00 48.31 108 HIS A O 1
ATOM 830 N N . GLY A 1 109 ? 9.581 5.470 -10.341 1.00 46.59 109 GLY A N 1
ATOM 831 C CA . GLY A 1 109 ? 9.434 6.821 -9.789 1.00 46.59 109 GLY A CA 1
ATOM 832 C C . GLY A 1 109 ? 8.132 7.598 -9.998 1.00 46.59 109 GLY A C 1
ATOM 833 O O . GLY A 1 109 ? 8.147 8.787 -9.712 1.00 46.59 109 GLY A O 1
ATOM 834 N N . HIS A 1 110 ? 7.011 6.997 -10.419 1.00 43.78 110 HIS A N 1
ATOM 835 C CA . HIS A 1 110 ? 5.712 7.711 -10.473 1.00 43.78 110 HIS A CA 1
ATOM 836 C C . HIS A 1 110 ? 4.526 6.935 -9.868 1.00 43.78 110 HIS A C 1
ATOM 838 O O . HIS A 1 110 ? 3.401 6.983 -10.360 1.00 43.78 110 HIS A O 1
ATOM 844 N N . GLY A 1 111 ? 4.737 6.229 -8.755 1.00 42.84 111 GLY A N 1
ATOM 845 C CA . GLY A 1 111 ? 3.630 5.606 -8.028 1.00 42.84 111 GLY A CA 1
ATOM 846 C C . GLY A 1 111 ? 4.002 5.213 -6.608 1.00 42.84 111 GLY A C 1
ATOM 847 O O . GLY A 1 111 ? 4.611 4.172 -6.420 1.00 42.84 111 GLY A O 1
ATOM 848 N N . ARG A 1 112 ? 3.544 6.026 -5.646 1.00 45.91 112 ARG A N 1
ATOM 849 C CA . ARG A 1 112 ? 3.800 5.979 -4.196 1.00 45.91 112 ARG A CA 1
ATOM 850 C C . ARG A 1 112 ? 5.219 6.390 -3.811 1.00 45.91 112 ARG A C 1
ATOM 852 O O . ARG A 1 112 ? 6.194 5.735 -4.143 1.00 45.91 112 ARG A O 1
ATOM 859 N N . ALA A 1 113 ? 5.306 7.470 -3.038 1.00 46.03 113 ALA A N 1
ATOM 860 C CA . ALA A 1 113 ? 6.386 7.593 -2.081 1.00 46.03 113 ALA A CA 1
ATOM 861 C C . ALA A 1 113 ? 6.321 6.337 -1.204 1.00 46.03 113 ALA A C 1
ATOM 863 O O . ALA A 1 113 ? 5.425 6.224 -0.364 1.00 46.03 113 ALA A O 1
ATOM 864 N N . ASP A 1 114 ? 7.220 5.380 -1.431 1.00 52.78 114 ASP A N 1
ATOM 865 C CA . ASP A 1 114 ? 7.609 4.481 -0.358 1.00 52.78 114 ASP A CA 1
ATOM 866 C C . ASP A 1 114 ? 8.063 5.414 0.752 1.00 52.78 114 ASP A C 1
ATOM 868 O O . ASP A 1 114 ? 9.039 6.156 0.616 1.00 52.78 114 ASP A O 1
ATOM 872 N N . SER A 1 115 ? 7.238 5.516 1.793 1.00 64.00 115 SER A N 1
ATOM 873 C CA . SER A 1 115 ? 7.542 6.364 2.930 1.00 64.00 115 SER A CA 1
ATOM 874 C C . SER A 1 115 ? 8.962 6.024 3.375 1.00 64.00 115 SER A C 1
ATOM 876 O O . SER A 1 115 ? 9.368 4.865 3.322 1.00 64.00 115 SER A O 1
ATOM 878 N N . PHE A 1 116 ? 9.740 7.016 3.808 1.00 65.88 116 PHE A N 1
ATOM 879 C CA . PHE A 1 116 ? 11.094 6.774 4.325 1.00 65.88 116 PHE A CA 1
ATOM 880 C C . PHE A 1 116 ? 11.126 5.606 5.332 1.00 65.88 116 PHE A C 1
ATOM 882 O O . PHE A 1 116 ? 12.092 4.857 5.407 1.00 65.88 116 PHE A O 1
ATOM 889 N N . LEU A 1 117 ? 10.010 5.410 6.039 1.00 67.69 117 LEU A N 1
ATOM 890 C CA . LEU A 1 117 ? 9.724 4.269 6.895 1.00 67.69 117 LEU A CA 1
ATOM 891 C C . LEU A 1 117 ? 9.726 2.922 6.146 1.00 67.69 117 LEU A C 1
ATOM 893 O O . LEU A 1 117 ? 10.422 2.009 6.569 1.00 67.69 117 LEU A O 1
ATOM 897 N N . ALA A 1 118 ? 9.002 2.790 5.032 1.00 68.75 118 ALA A N 1
ATOM 898 C CA . ALA A 1 118 ? 8.994 1.586 4.198 1.00 68.75 118 ALA A CA 1
ATOM 899 C C . ALA A 1 118 ? 10.387 1.266 3.633 1.00 68.75 118 ALA A C 1
ATOM 901 O O . ALA A 1 118 ? 10.816 0.114 3.679 1.00 68.75 118 ALA A O 1
ATOM 902 N N . PHE A 1 119 ? 11.126 2.291 3.195 1.00 70.44 119 PHE A N 1
ATOM 903 C CA . PHE A 1 119 ? 12.522 2.125 2.796 1.00 70.44 119 PHE A CA 1
ATOM 904 C C . PHE A 1 119 ? 13.376 1.638 3.974 1.00 70.44 119 PHE A C 1
ATOM 906 O O . PHE A 1 119 ? 14.027 0.606 3.855 1.00 70.44 119 PHE A O 1
ATOM 913 N N . ALA A 1 120 ? 13.308 2.294 5.137 1.00 70.06 120 ALA A N 1
ATOM 914 C CA . ALA A 1 120 ? 14.060 1.915 6.336 1.00 70.06 120 ALA A CA 1
ATOM 915 C C . ALA A 1 120 ? 13.745 0.489 6.831 1.00 70.06 120 ALA A C 1
ATOM 917 O O . ALA A 1 120 ? 14.647 -0.220 7.272 1.00 70.06 120 ALA A O 1
ATOM 918 N N . LEU A 1 121 ? 12.490 0.047 6.716 1.00 76.75 121 LEU A N 1
ATOM 919 C CA . LEU A 1 121 ? 12.044 -1.311 7.045 1.00 76.75 121 LEU A CA 1
ATOM 920 C C . LEU A 1 121 ? 12.508 -2.370 6.031 1.00 76.75 121 LEU A C 1
ATOM 922 O O . LEU A 1 121 ? 12.520 -3.552 6.368 1.00 76.75 121 LEU A O 1
ATOM 926 N N . SER A 1 122 ? 12.908 -1.964 4.822 1.00 73.81 122 SER A N 1
ATOM 927 C CA . SER A 1 122 ? 13.417 -2.871 3.784 1.00 73.81 122 SER A CA 1
ATOM 928 C C . SER A 1 122 ? 14.920 -3.163 3.889 1.00 73.81 122 SER A C 1
ATOM 930 O O . SER A 1 122 ? 15.400 -4.092 3.237 1.00 73.81 122 SER A O 1
ATOM 932 N N . LEU A 1 123 ? 15.677 -2.422 4.716 1.00 82.88 123 LEU A N 1
ATOM 933 C CA . LEU A 1 123 ? 17.108 -2.685 4.889 1.00 82.88 123 LEU A CA 1
ATOM 934 C C . LEU A 1 123 ? 17.353 -4.039 5.584 1.00 82.88 123 LEU A C 1
ATOM 936 O O . LEU A 1 123 ? 16.671 -4.378 6.559 1.00 82.88 123 LEU A O 1
ATOM 940 N N . PRO A 1 124 ? 18.374 -4.806 5.155 1.00 72.50 124 PRO A N 1
ATOM 941 C CA . PRO A 1 124 ? 18.772 -6.024 5.848 1.00 72.50 124 PRO A CA 1
ATOM 942 C C . PRO A 1 124 ? 19.177 -5.693 7.292 1.00 72.50 124 PRO A C 1
ATOM 944 O O . PRO A 1 124 ? 20.059 -4.874 7.536 1.00 72.50 124 PRO A O 1
ATOM 947 N N . GLY A 1 125 ? 18.501 -6.319 8.260 1.00 80.25 125 GLY A N 1
ATOM 948 C CA . GLY A 1 125 ? 18.692 -6.055 9.691 1.00 80.25 125 GLY A CA 1
ATOM 949 C C . GLY A 1 125 ? 17.727 -5.034 10.306 1.00 80.25 125 GLY A C 1
ATOM 950 O O . GLY A 1 125 ? 17.766 -4.842 11.521 1.00 80.25 125 GLY A O 1
ATOM 951 N N . ALA A 1 126 ? 16.813 -4.438 9.530 1.00 83.31 126 ALA A N 1
ATOM 952 C CA . ALA A 1 126 ? 15.814 -3.495 10.044 1.00 83.31 126 ALA A CA 1
ATOM 953 C C . ALA A 1 126 ? 14.924 -4.104 11.142 1.00 83.31 126 ALA A C 1
ATOM 955 O O . ALA A 1 126 ? 14.646 -3.454 12.147 1.00 83.31 126 ALA A O 1
ATOM 956 N N . ALA A 1 127 ? 14.546 -5.379 11.002 1.00 81.81 127 ALA A N 1
ATOM 957 C CA . ALA A 1 127 ? 13.789 -6.102 12.024 1.00 81.81 127 ALA A CA 1
ATOM 958 C C . ALA A 1 127 ? 14.565 -6.226 13.350 1.00 81.81 127 ALA A C 1
ATOM 960 O O . ALA A 1 127 ? 13.994 -6.034 14.422 1.00 81.81 127 ALA A O 1
ATOM 961 N N . SER A 1 128 ? 15.874 -6.493 13.278 1.00 85.88 128 SER A N 1
ATOM 962 C CA . SER A 1 128 ? 16.755 -6.575 14.449 1.00 85.88 128 SER A CA 1
ATOM 963 C C . SER A 1 128 ? 16.974 -5.206 15.092 1.00 85.88 128 SER A C 1
ATOM 965 O O . SER A 1 128 ? 16.989 -5.083 16.311 1.00 85.88 128 SER A O 1
ATOM 967 N N . PHE A 1 129 ? 17.109 -4.153 14.286 1.00 88.00 129 PHE A N 1
ATOM 968 C CA . PHE A 1 129 ? 17.206 -2.791 14.802 1.00 88.00 129 PHE A CA 1
ATOM 969 C C . PHE A 1 129 ? 15.913 -2.367 15.511 1.00 88.00 129 PHE A C 1
ATOM 971 O O . PHE A 1 129 ? 15.963 -1.814 16.608 1.00 88.00 129 PHE A O 1
ATOM 978 N N . LEU A 1 130 ? 14.751 -2.681 14.930 1.00 88.44 130 LEU A N 1
ATOM 979 C CA . LEU A 1 130 ? 13.449 -2.348 15.505 1.00 88.44 130 LEU A CA 1
ATOM 980 C C . LEU A 1 130 ? 13.179 -3.111 16.807 1.00 88.44 130 LEU A C 1
ATOM 982 O O . LEU A 1 130 ? 12.629 -2.538 17.749 1.00 88.44 130 LEU A O 1
ATOM 986 N N . SER A 1 131 ? 13.586 -4.380 16.892 1.00 89.00 131 SER A N 1
ATOM 987 C CA . SER A 1 131 ? 13.449 -5.167 18.119 1.00 89.00 131 SER A CA 1
ATOM 988 C C . SER A 1 131 ? 14.347 -4.634 19.235 1.00 89.00 131 SER A C 1
ATOM 990 O O . SER A 1 131 ? 13.878 -4.479 20.361 1.00 89.00 131 SER A O 1
ATOM 992 N N . ILE A 1 132 ? 15.590 -4.254 18.921 1.00 92.62 132 ILE A N 1
ATOM 993 C CA . ILE A 1 132 ? 16.504 -3.604 19.869 1.00 92.62 132 ILE A CA 1
ATOM 994 C C . ILE A 1 132 ? 15.937 -2.254 20.317 1.00 92.62 132 ILE A C 1
ATOM 996 O O . ILE A 1 132 ? 15.877 -1.995 21.515 1.00 92.62 132 ILE A O 1
ATOM 1000 N N . ALA A 1 133 ? 15.470 -1.413 19.391 1.00 91.62 133 ALA A N 1
ATOM 1001 C CA . ALA A 1 133 ? 14.882 -0.114 19.715 1.00 91.62 133 ALA A CA 1
ATOM 1002 C C . ALA A 1 133 ? 13.634 -0.252 20.602 1.00 91.62 133 ALA A C 1
ATOM 1004 O O . ALA A 1 133 ? 13.461 0.505 21.554 1.00 91.62 133 ALA A O 1
ATOM 1005 N N . THR A 1 134 ? 12.794 -1.254 20.332 1.00 92.44 134 THR A N 1
ATOM 1006 C CA . THR A 1 134 ? 11.604 -1.552 21.140 1.00 92.44 134 THR A CA 1
ATOM 1007 C C . THR A 1 134 ? 11.991 -2.053 22.529 1.00 92.44 134 THR A C 1
ATOM 1009 O O . THR A 1 134 ? 11.432 -1.590 23.520 1.00 92.44 134 THR A O 1
ATOM 1012 N N . LEU A 1 135 ? 12.976 -2.951 22.628 1.00 94.88 135 LEU A N 1
ATOM 1013 C CA . LEU A 1 135 ? 13.492 -3.437 23.908 1.00 94.88 135 LEU A CA 1
ATOM 1014 C C . LEU A 1 135 ? 14.068 -2.287 24.744 1.00 94.88 135 LEU A C 1
ATOM 1016 O O . LEU A 1 135 ? 13.773 -2.183 25.932 1.00 94.88 135 LEU A O 1
ATOM 1020 N N . TRP A 1 136 ? 14.832 -1.395 24.113 1.00 93.44 136 TRP A N 1
ATOM 1021 C CA . TRP A 1 136 ? 15.344 -0.181 24.743 1.00 93.44 136 TRP A CA 1
ATOM 1022 C C . TRP A 1 136 ? 14.225 0.748 25.199 1.00 93.44 136 TRP A C 1
ATOM 1024 O O . TRP A 1 136 ? 14.270 1.221 26.328 1.00 93.44 136 TRP A O 1
ATOM 1034 N N . ALA A 1 137 ? 13.198 0.971 24.377 1.00 89.94 137 ALA A N 1
ATOM 1035 C CA . ALA A 1 137 ? 12.047 1.776 24.768 1.00 89.94 137 ALA A CA 1
ATOM 1036 C C . ALA A 1 137 ? 11.333 1.173 25.986 1.00 89.94 137 ALA A C 1
ATOM 1038 O O . ALA A 1 137 ? 11.066 1.891 26.942 1.00 89.94 137 ALA A O 1
ATOM 1039 N N . VAL A 1 138 ? 11.094 -0.142 26.006 1.00 89.50 138 VAL A N 1
ATOM 1040 C CA . VAL A 1 138 ? 10.498 -0.840 27.159 1.00 89.50 138 VAL A CA 1
ATOM 1041 C C . VAL A 1 138 ? 11.375 -0.705 28.404 1.00 89.50 138 VAL A C 1
ATOM 1043 O O . VAL A 1 138 ? 10.859 -0.401 29.476 1.00 89.50 138 VAL A O 1
ATOM 1046 N N . LEU A 1 139 ? 12.693 -0.873 28.272 1.00 91.19 139 LEU A N 1
ATOM 1047 C CA . LEU A 1 139 ? 13.640 -0.693 29.374 1.00 91.19 139 LEU A CA 1
ATOM 1048 C C . LEU A 1 139 ? 13.652 0.747 29.890 1.00 91.19 139 LEU A C 1
ATOM 1050 O O . LEU A 1 139 ? 13.654 0.948 31.098 1.00 91.19 139 LEU A O 1
ATOM 1054 N N . CYS A 1 140 ? 13.613 1.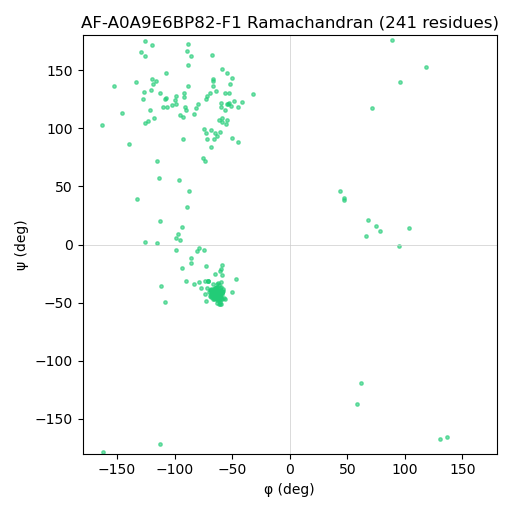743 29.005 1.00 87.75 140 CYS A N 1
ATOM 1055 C CA . CYS A 1 140 ? 13.512 3.148 29.385 1.00 87.75 140 CYS A CA 1
ATOM 1056 C C . CYS A 1 140 ? 12.180 3.444 30.078 1.00 87.75 140 CYS A C 1
ATOM 1058 O O . CYS A 1 140 ? 12.181 4.090 31.115 1.00 87.75 140 CYS A O 1
ATOM 1060 N N . LEU A 1 141 ? 11.056 2.934 29.570 1.00 84.88 141 LEU A N 1
ATOM 1061 C CA . LEU A 1 141 ? 9.744 3.083 30.209 1.00 84.88 141 LEU A CA 1
ATOM 1062 C C . LEU A 1 141 ? 9.721 2.448 31.605 1.00 84.88 141 LEU A C 1
ATOM 1064 O O . LEU A 1 141 ? 9.198 3.043 32.549 1.00 84.88 141 LEU A O 1
ATOM 1068 N N . TRP A 1 142 ? 10.327 1.267 31.738 1.00 82.06 142 TRP A N 1
ATOM 1069 C CA . TRP A 1 142 ? 10.459 0.559 33.005 1.00 82.06 142 TRP A CA 1
ATOM 1070 C C . TRP A 1 142 ? 11.371 1.310 33.985 1.00 82.06 142 TRP A C 1
ATOM 1072 O O . TRP A 1 142 ? 10.987 1.544 35.129 1.00 82.06 142 TRP A O 1
ATOM 1082 N N . ALA A 1 143 ? 12.542 1.764 33.530 1.00 82.44 143 ALA A N 1
ATOM 1083 C CA . ALA A 1 143 ? 13.515 2.493 34.342 1.00 82.44 143 ALA A CA 1
ATOM 1084 C C . ALA A 1 143 ? 13.026 3.892 34.745 1.00 82.44 143 ALA A C 1
ATOM 1086 O O . ALA A 1 143 ? 13.246 4.327 35.874 1.00 82.44 143 ALA A O 1
ATOM 1087 N N . SER A 1 144 ? 12.331 4.594 33.849 1.00 74.81 144 SER A N 1
ATOM 1088 C CA . SER A 1 144 ? 11.741 5.906 34.124 1.00 74.81 144 SER A CA 1
ATOM 1089 C C . SER A 1 144 ? 10.496 5.825 35.002 1.00 74.81 144 SER A C 1
ATOM 1091 O O . SER A 1 144 ? 9.982 6.872 35.394 1.00 74.81 144 SER A O 1
ATOM 1093 N N . ASN A 1 145 ? 10.023 4.613 35.332 1.00 67.56 145 ASN A N 1
ATOM 1094 C CA . ASN A 1 145 ? 8.876 4.376 36.205 1.00 67.56 145 ASN A CA 1
ATOM 1095 C C . ASN A 1 145 ? 7.693 5.271 35.801 1.00 67.56 145 ASN A C 1
ATOM 1097 O O . ASN A 1 145 ? 7.049 5.903 36.644 1.00 67.56 145 ASN A O 1
ATOM 1101 N N . TRP A 1 146 ? 7.501 5.423 34.482 1.00 62.41 146 TRP A N 1
ATOM 1102 C CA . TRP A 1 146 ? 6.594 6.420 33.932 1.00 62.41 146 TRP A CA 1
ATOM 1103 C C . TRP A 1 146 ? 5.186 5.978 34.303 1.00 62.41 146 TRP A C 1
ATOM 1105 O O . TRP A 1 146 ? 4.624 5.051 33.722 1.00 62.41 146 TRP A O 1
ATOM 1115 N N . ARG A 1 147 ? 4.659 6.577 35.370 1.00 64.25 147 ARG A N 1
ATOM 1116 C CA . ARG A 1 147 ? 3.327 6.278 35.877 1.00 64.25 147 ARG A CA 1
ATOM 1117 C C . ARG A 1 147 ? 2.340 6.621 34.769 1.00 64.25 147 ARG A C 1
ATOM 1119 O O . ARG A 1 147 ? 2.134 7.793 34.458 1.00 64.25 147 ARG A O 1
ATOM 1126 N N . PHE A 1 148 ? 1.771 5.591 34.148 1.00 62.91 148 PHE A N 1
ATOM 1127 C CA . PHE A 1 148 ? 0.663 5.725 33.212 1.00 62.91 148 PHE A CA 1
ATOM 1128 C C . PHE A 1 148 ? -0.570 6.174 33.997 1.00 62.91 148 PHE A C 1
ATOM 1130 O O . PHE A 1 148 ? -1.376 5.363 34.435 1.00 62.91 148 PHE A O 1
ATOM 1137 N N . GLY A 1 149 ? -0.668 7.481 34.215 1.00 67.38 149 GLY A N 1
ATOM 1138 C CA . GLY A 1 149 ? -1.796 8.121 34.872 1.00 67.38 149 GLY A CA 1
ATOM 1139 C C . GLY A 1 149 ? -1.416 8.846 36.165 1.00 67.38 149 GLY A C 1
ATOM 1140 O O . GLY A 1 149 ? -0.434 8.492 36.828 1.00 67.38 149 GLY A O 1
ATOM 1141 N N . PRO A 1 150 ? -2.187 9.885 36.536 1.00 65.19 150 PRO A N 1
ATOM 1142 C CA . PRO A 1 150 ? -2.144 10.405 37.894 1.00 65.19 150 PRO A CA 1
ATOM 1143 C C . PRO A 1 150 ? -2.401 9.245 38.869 1.00 65.19 150 PRO A C 1
ATOM 1145 O O . PRO A 1 150 ? -3.122 8.313 38.505 1.00 65.19 150 PRO A O 1
ATOM 1148 N N . PRO A 1 151 ? -1.810 9.257 40.079 1.00 66.88 151 PRO A N 1
ATOM 1149 C CA . PRO A 1 151 ? -2.157 8.269 41.092 1.00 66.88 151 PRO A CA 1
ATOM 1150 C C . PRO A 1 151 ? -3.678 8.252 41.222 1.00 66.88 151 PRO A C 1
ATOM 1152 O O . PRO A 1 151 ? -4.278 9.289 41.508 1.00 66.88 151 PRO A O 1
ATOM 1155 N N . GLU A 1 152 ? -4.287 7.101 40.939 1.00 66.50 152 GLU A N 1
ATOM 1156 C CA . GLU A 1 152 ? -5.710 6.905 41.168 1.00 66.50 152 GLU A CA 1
ATOM 1157 C C . GLU A 1 152 ? -5.949 7.259 42.638 1.00 66.50 152 GLU A C 1
ATOM 1159 O O . GLU A 1 152 ? -5.236 6.723 43.500 1.00 66.50 152 GLU A O 1
ATOM 1164 N N . PRO A 1 153 ? -6.811 8.250 42.940 1.00 64.38 153 PRO A N 1
ATOM 1165 C CA . PRO A 1 153 ? -7.066 8.616 44.315 1.00 64.38 153 PRO A CA 1
ATOM 1166 C C . PRO A 1 153 ? -7.524 7.345 45.009 1.00 64.38 153 PRO A C 1
ATOM 1168 O O . PRO A 1 153 ? -8.524 6.736 44.638 1.00 64.38 153 PRO A O 1
ATOM 1171 N N . TYR A 1 154 ? -6.722 6.905 45.972 1.00 56.66 154 TYR A N 1
ATOM 1172 C CA . TYR A 1 154 ? -7.088 5.804 46.830 1.00 56.66 154 TYR A CA 1
ATOM 1173 C C . TYR A 1 154 ? -8.282 6.290 47.648 1.00 56.66 154 TYR A C 1
ATOM 1175 O O . TYR A 1 154 ? -8.118 6.925 48.692 1.00 56.66 154 TYR A O 1
ATOM 1183 N N . GLU A 1 155 ? -9.488 6.050 47.138 1.00 61.38 155 GLU A N 1
ATOM 1184 C CA . GLU A 1 155 ? -10.693 6.123 47.938 1.00 61.38 155 GLU A CA 1
ATOM 1185 C C . GLU A 1 155 ? -10.564 5.003 48.966 1.00 61.38 155 GLU A C 1
ATOM 1187 O O . GLU A 1 155 ? -10.825 3.828 48.699 1.00 61.38 155 GLU A O 1
ATOM 1192 N N . LEU A 1 156 ? -10.076 5.370 50.156 1.00 61.31 156 LEU A N 1
ATOM 1193 C CA . LEU A 1 156 ? -10.316 4.598 51.366 1.00 61.31 156 LEU A CA 1
ATOM 1194 C C . LEU A 1 156 ? -11.786 4.176 51.297 1.00 61.31 156 LEU A C 1
ATOM 1196 O O . LEU A 1 156 ? -12.625 5.068 51.172 1.00 61.31 156 LEU A O 1
ATOM 1200 N N . PRO A 1 157 ? -12.134 2.876 51.346 1.00 53.94 157 PRO A N 1
ATOM 1201 C CA . PRO A 1 157 ? -13.529 2.496 51.419 1.00 53.94 157 PRO A CA 1
ATOM 1202 C C . PRO A 1 157 ? -14.065 3.160 52.677 1.00 53.94 157 PRO A C 1
ATOM 1204 O O . PRO A 1 157 ? -13.708 2.780 53.798 1.00 53.94 157 PRO A O 1
ATOM 1207 N N . GLU A 1 158 ? -14.848 4.214 52.478 1.00 55.72 158 GLU A N 1
ATOM 1208 C CA . GLU A 1 158 ? -15.339 5.081 53.528 1.00 55.72 158 GLU A CA 1
ATOM 1209 C C . GLU A 1 158 ? -16.457 4.313 54.233 1.00 55.72 158 GLU A C 1
ATOM 1211 O O . GLU A 1 158 ? -17.656 4.496 54.037 1.00 55.72 158 GLU A O 1
ATOM 1216 N N . ARG A 1 159 ? -16.037 3.326 55.028 1.00 53.41 159 ARG A N 1
ATOM 1217 C CA . ARG A 1 159 ? -16.913 2.407 55.753 1.00 53.41 159 ARG A CA 1
ATOM 1218 C C . ARG A 1 159 ? -17.808 3.172 56.730 1.00 53.41 159 ARG A C 1
ATOM 1220 O O . ARG A 1 159 ? -18.867 2.663 57.083 1.00 53.41 159 ARG A O 1
ATOM 1227 N N . ARG A 1 160 ? -17.393 4.381 57.142 1.00 55.09 160 ARG A N 1
ATOM 1228 C CA . ARG A 1 160 ? -18.210 5.329 57.912 1.00 55.09 160 ARG A CA 1
ATOM 1229 C C . ARG A 1 160 ? -19.301 5.984 57.056 1.00 55.09 160 ARG A C 1
ATOM 1231 O O . ARG A 1 160 ? -20.463 5.900 57.436 1.00 55.09 160 ARG A O 1
ATOM 1238 N N . THR A 1 161 ? -18.977 6.498 55.871 1.00 64.94 161 THR A N 1
ATOM 1239 C CA . THR A 1 161 ? -19.928 7.216 54.997 1.00 64.94 161 THR A CA 1
ATOM 1240 C C . THR A 1 161 ? -21.025 6.319 54.441 1.00 64.94 161 THR A C 1
ATOM 1242 O O . THR A 1 161 ? -22.168 6.747 54.318 1.00 64.94 161 THR A O 1
ATOM 1245 N N . ALA A 1 162 ? -20.732 5.042 54.169 1.00 69.94 162 ALA A N 1
ATOM 1246 C CA . ALA A 1 162 ? -21.767 4.098 53.745 1.00 69.94 162 ALA A CA 1
ATOM 1247 C C . ALA A 1 162 ? -22.836 3.877 54.832 1.00 69.94 162 ALA A C 1
ATOM 1249 O O . ALA A 1 162 ? -24.016 3.743 54.513 1.00 69.94 162 ALA A O 1
ATOM 1250 N N . MET A 1 163 ? -22.439 3.856 56.110 1.00 78.31 163 MET A N 1
ATOM 1251 C CA . MET A 1 163 ? -23.379 3.683 57.219 1.00 78.31 163 MET A CA 1
ATOM 1252 C C . MET A 1 163 ? -24.198 4.948 57.462 1.00 78.31 163 MET A C 1
ATOM 1254 O O . MET A 1 163 ? -25.411 4.852 57.601 1.00 78.31 163 MET A O 1
ATOM 1258 N N . GLU A 1 164 ? -23.562 6.121 57.413 1.00 78.56 164 GLU A N 1
ATOM 1259 C CA . GLU A 1 164 ? -24.243 7.419 57.521 1.00 78.56 164 GLU A CA 1
ATOM 1260 C C . GLU A 1 164 ? -25.230 7.641 56.365 1.00 78.56 164 GLU A C 1
ATOM 1262 O O . GLU A 1 164 ? -26.354 8.103 56.568 1.00 78.56 164 GLU A O 1
ATOM 1267 N N . TYR A 1 165 ? -24.864 7.229 55.148 1.00 80.69 165 TYR A N 1
ATOM 1268 C CA . TYR A 1 165 ? -25.769 7.240 54.005 1.00 80.69 165 TYR A CA 1
ATOM 1269 C C . TYR A 1 165 ? -26.964 6.303 54.224 1.00 80.69 165 TYR A C 1
ATOM 1271 O O . TYR A 1 165 ? -28.107 6.739 54.090 1.00 80.69 165 TYR A O 1
ATOM 1279 N N . ILE A 1 166 ? -26.731 5.042 54.612 1.00 84.38 166 ILE A N 1
ATOM 1280 C CA . ILE A 1 166 ? -27.810 4.079 54.895 1.00 84.38 166 ILE A CA 1
ATOM 1281 C C . ILE A 1 166 ? -28.727 4.596 56.008 1.00 84.38 166 ILE A C 1
ATOM 1283 O O . ILE A 1 166 ? -29.945 4.468 55.891 1.00 84.38 166 ILE A O 1
ATOM 1287 N N . GLU A 1 167 ? -28.169 5.205 57.051 1.00 85.50 167 GLU A N 1
ATOM 1288 C CA . GLU A 1 167 ? -28.927 5.783 58.159 1.00 85.50 167 GLU A CA 1
ATOM 1289 C C . GLU A 1 167 ? -29.779 6.972 57.695 1.00 85.50 167 GLU A C 1
ATOM 1291 O O . GLU A 1 167 ? -30.979 7.001 57.963 1.00 85.50 167 GLU A O 1
ATOM 1296 N N . SER A 1 168 ? -29.220 7.891 56.899 1.00 85.81 168 SER A N 1
ATOM 1297 C CA . SER A 1 168 ? -29.969 9.028 56.342 1.00 85.81 168 SER A CA 1
ATOM 1298 C C . SER A 1 168 ? -31.110 8.595 55.411 1.00 85.81 168 SER A C 1
ATOM 1300 O O . SER A 1 168 ? -32.216 9.140 55.474 1.00 85.81 168 SER A O 1
ATOM 1302 N N . VAL A 1 169 ? -30.882 7.568 54.584 1.00 83.00 169 VAL A N 1
ATOM 1303 C CA . VAL A 1 169 ? -31.904 7.000 53.699 1.00 83.00 169 VAL A CA 1
ATOM 1304 C C . VAL A 1 169 ? -32.966 6.271 54.522 1.00 83.00 169 VAL A C 1
ATOM 1306 O O . VAL A 1 169 ? -34.156 6.476 54.290 1.00 83.00 169 VAL A O 1
ATOM 1309 N N . ALA A 1 170 ? -32.582 5.470 55.517 1.00 84.50 170 ALA A N 1
ATOM 1310 C CA . ALA A 1 170 ? -33.534 4.801 56.403 1.00 84.50 170 ALA A CA 1
ATOM 1311 C C . ALA A 1 170 ? -34.427 5.813 57.141 1.00 84.50 170 ALA A C 1
ATOM 1313 O O . ALA A 1 170 ? -35.644 5.621 57.228 1.00 84.50 170 ALA A O 1
ATOM 1314 N N . ASP A 1 171 ? -33.848 6.925 57.594 1.00 84.81 171 ASP A N 1
ATOM 1315 C CA . ASP A 1 171 ? -34.574 8.014 58.240 1.00 84.81 171 ASP A CA 1
ATOM 1316 C C . ASP A 1 171 ? -35.556 8.714 57.305 1.00 84.81 171 ASP A C 1
ATOM 1318 O O . ASP A 1 171 ? -36.694 8.985 57.704 1.00 84.81 171 ASP A O 1
ATOM 1322 N N . LEU A 1 172 ? -35.167 8.950 56.052 1.00 86.25 172 LEU A N 1
ATOM 1323 C CA . LEU A 1 172 ? -36.057 9.493 55.030 1.00 86.25 172 LEU A CA 1
ATOM 1324 C C . LEU A 1 172 ? -37.251 8.561 54.774 1.00 86.25 172 LEU A C 1
ATOM 1326 O O . LEU A 1 172 ? -38.398 9.013 54.793 1.00 86.25 172 LEU A O 1
ATOM 1330 N N . TYR A 1 173 ? -37.007 7.259 54.598 1.00 82.44 173 TYR A N 1
ATOM 1331 C CA . TYR A 1 173 ? -38.068 6.269 54.375 1.00 82.44 173 TYR A CA 1
ATOM 1332 C C . TYR A 1 173 ? -39.006 6.141 55.581 1.00 82.44 173 TYR A C 1
ATOM 1334 O O . TYR A 1 173 ? -40.219 6.001 55.406 1.00 82.44 173 TYR A O 1
ATOM 1342 N N . ARG A 1 174 ? -38.465 6.235 56.802 1.00 82.25 174 ARG A N 1
ATOM 1343 C CA . ARG A 1 174 ? -39.243 6.225 58.047 1.00 82.25 174 ARG A CA 1
ATOM 1344 C C . ARG A 1 174 ? -40.132 7.462 58.165 1.00 82.25 174 ARG A C 1
ATOM 1346 O O . ARG A 1 174 ? -41.319 7.321 58.444 1.00 82.25 174 ARG A O 1
ATOM 1353 N N . ARG A 1 175 ? -39.593 8.661 57.908 1.00 83.88 175 ARG A N 1
ATOM 1354 C CA . ARG A 1 175 ? -40.360 9.922 57.941 1.00 83.88 175 ARG A CA 1
ATOM 1355 C C . ARG A 1 175 ? -41.443 9.972 56.866 1.00 83.88 175 ARG A C 1
ATOM 1357 O O . ARG A 1 175 ? -42.535 10.457 57.133 1.00 83.88 175 ARG A O 1
ATOM 1364 N N . ALA A 1 176 ? -41.162 9.439 55.680 1.00 83.88 176 ALA A N 1
ATOM 1365 C CA . ALA A 1 176 ? -42.122 9.364 54.582 1.00 83.88 176 ALA A CA 1
ATOM 1366 C C . ALA A 1 176 ? -43.142 8.214 54.726 1.00 83.88 176 ALA A C 1
ATOM 1368 O O . ALA A 1 176 ? -44.002 8.062 53.858 1.00 83.88 176 ALA A O 1
ATOM 1369 N N . GLN A 1 177 ? -43.029 7.380 55.773 1.00 83.94 177 GLN A N 1
ATOM 1370 C CA . GLN A 1 177 ? -43.805 6.143 55.957 1.00 83.94 177 GLN A CA 1
ATOM 1371 C C . GLN A 1 177 ? -43.834 5.273 54.684 1.00 83.94 177 GLN A C 1
ATOM 1373 O O . GLN A 1 177 ? -44.835 4.654 54.323 1.00 83.94 177 GLN A O 1
ATOM 1378 N N . ALA A 1 178 ? -42.700 5.232 53.984 1.00 85.12 178 ALA A N 1
ATOM 1379 C CA . ALA A 1 178 ? -42.540 4.646 52.658 1.00 85.12 178 ALA A CA 1
ATOM 1380 C C . ALA A 1 178 ? -42.182 3.148 52.710 1.00 85.12 178 ALA A C 1
ATOM 1382 O O . ALA A 1 178 ? -41.463 2.637 51.850 1.00 85.12 178 ALA A O 1
ATOM 1383 N N . ALA A 1 179 ? -42.676 2.427 53.718 1.00 83.94 179 ALA A N 1
ATOM 1384 C CA . ALA A 1 179 ? -42.385 1.005 53.903 1.00 83.94 179 ALA A CA 1
ATOM 1385 C C . ALA A 1 179 ? -42.789 0.131 52.695 1.00 83.94 179 ALA A C 1
ATOM 1387 O O . ALA A 1 179 ? -41.978 -0.708 52.290 1.00 83.94 179 ALA A O 1
ATOM 1388 N N . PRO A 1 180 ? -43.945 0.360 52.033 1.00 85.94 180 PRO A N 1
ATOM 1389 C CA . PRO A 1 180 ? -44.290 -0.363 50.807 1.00 85.94 180 PRO A CA 1
ATOM 1390 C C . PRO A 1 180 ? -43.291 -0.139 49.662 1.00 85.94 180 PRO A C 1
ATOM 1392 O O . PRO A 1 180 ? -42.999 -1.066 48.912 1.00 85.94 180 PRO A O 1
ATOM 1395 N N . LEU A 1 181 ? -42.707 1.060 49.543 1.00 86.81 181 LEU A N 1
ATOM 1396 C CA . LEU A 1 181 ? -41.726 1.358 48.490 1.00 86.81 181 LEU A CA 1
ATOM 1397 C C . LEU A 1 181 ? -40.421 0.583 48.701 1.00 86.81 181 LEU A C 1
ATOM 1399 O O . LEU A 1 181 ? -39.854 0.060 47.742 1.00 86.81 181 LEU A O 1
ATOM 1403 N N . ALA A 1 182 ? -39.971 0.455 49.953 1.00 86.50 182 ALA A N 1
ATOM 1404 C CA . ALA A 1 182 ? -38.792 -0.341 50.285 1.00 86.50 182 ALA A CA 1
ATOM 1405 C C . ALA A 1 182 ? -39.005 -1.833 49.966 1.00 86.50 182 ALA A C 1
ATOM 1407 O O . ALA A 1 182 ? -38.140 -2.465 49.356 1.00 86.50 182 ALA A O 1
ATOM 1408 N N . VAL A 1 183 ? -40.176 -2.384 50.313 1.00 89.06 183 VAL A N 1
ATOM 1409 C CA . VAL A 1 183 ? -40.552 -3.771 49.981 1.00 89.06 183 VAL A CA 1
ATOM 1410 C C . VAL A 1 183 ? -40.597 -3.973 48.465 1.00 89.06 183 VAL A C 1
ATOM 1412 O O . VAL A 1 183 ? -39.989 -4.916 47.960 1.00 89.06 183 VAL A O 1
ATOM 1415 N N . ALA A 1 184 ? -41.241 -3.062 47.727 1.00 90.00 184 ALA A N 1
ATOM 1416 C CA . ALA A 1 184 ? -41.338 -3.125 46.270 1.00 90.00 184 ALA A CA 1
ATOM 1417 C C . ALA A 1 184 ? -39.961 -3.093 45.586 1.00 90.00 184 ALA A C 1
ATOM 1419 O O . ALA A 1 184 ? -39.727 -3.847 44.640 1.00 90.00 184 ALA A O 1
ATOM 1420 N N . ALA A 1 185 ? -39.029 -2.272 46.080 1.00 89.94 185 ALA A N 1
ATOM 1421 C CA . ALA A 1 185 ? -37.674 -2.191 45.540 1.00 89.94 185 ALA A CA 1
ATOM 1422 C C . ALA A 1 185 ? -36.909 -3.518 45.701 1.00 89.94 185 ALA A C 1
ATOM 1424 O O . ALA A 1 185 ? -36.310 -4.017 44.741 1.00 89.94 185 ALA A O 1
ATOM 1425 N N . VAL A 1 186 ? -36.963 -4.129 46.891 1.00 90.12 186 VAL A N 1
ATOM 1426 C CA . VAL A 1 186 ? -36.299 -5.418 47.153 1.00 90.12 186 VAL A CA 1
ATOM 1427 C C . VAL A 1 186 ? -36.962 -6.553 46.369 1.00 90.12 186 VAL A C 1
ATOM 1429 O O . VAL A 1 186 ? -36.263 -7.341 45.724 1.00 90.12 186 VAL A O 1
ATOM 1432 N N . ALA A 1 187 ? -38.295 -6.611 46.362 1.00 91.38 187 ALA A N 1
ATOM 1433 C CA . ALA A 1 187 ? -39.054 -7.610 45.616 1.00 91.38 187 ALA A CA 1
ATOM 1434 C C . ALA A 1 187 ? -38.797 -7.504 44.105 1.00 91.38 187 ALA A C 1
ATOM 1436 O O . ALA A 1 187 ? -38.537 -8.514 43.455 1.00 91.38 187 ALA A O 1
ATOM 1437 N N . GLY A 1 188 ? -38.775 -6.288 43.548 1.00 90.56 188 GLY A N 1
ATOM 1438 C CA . GLY A 1 188 ? -38.463 -6.043 42.138 1.00 90.56 188 GLY A CA 1
ATOM 1439 C C . GLY A 1 188 ? -37.073 -6.547 41.748 1.00 90.56 188 GLY A C 1
ATOM 1440 O O . GLY A 1 188 ? -36.911 -7.188 40.706 1.00 90.56 188 GLY A O 1
ATOM 1441 N N . ARG A 1 189 ? -36.074 -6.343 42.618 1.00 90.06 189 ARG A N 1
ATOM 1442 C CA . ARG A 1 189 ? -34.723 -6.872 42.390 1.00 90.06 189 ARG A CA 1
ATOM 1443 C C . ARG A 1 189 ? -34.689 -8.399 42.415 1.00 90.06 189 ARG A C 1
ATOM 1445 O O . ARG A 1 189 ? -34.043 -8.991 41.552 1.00 90.06 189 ARG A O 1
ATOM 1452 N N . LEU A 1 190 ? -35.378 -9.036 43.363 1.00 90.31 190 LEU A N 1
ATOM 1453 C CA . LEU A 1 190 ? -35.466 -10.498 43.427 1.00 90.31 190 LEU A CA 1
ATOM 1454 C C . LEU A 1 190 ? -36.204 -11.077 42.210 1.00 90.31 190 LEU A C 1
ATOM 1456 O O . LEU A 1 190 ? -35.751 -12.067 41.645 1.00 90.31 190 LEU A O 1
ATOM 1460 N N . ARG A 1 191 ? -37.271 -10.414 41.749 1.00 91.69 191 ARG A N 1
ATOM 1461 C CA . ARG A 1 191 ? -38.018 -10.766 40.530 1.00 91.69 191 ARG A CA 1
ATOM 1462 C C . ARG A 1 191 ? -37.153 -10.763 39.279 1.00 91.69 191 ARG A C 1
ATOM 1464 O O . ARG A 1 191 ? -37.281 -11.635 38.425 1.00 91.69 191 ARG A O 1
ATOM 1471 N N . LEU A 1 192 ? -36.291 -9.758 39.145 1.00 90.75 192 LEU A N 1
ATOM 1472 C CA . LEU A 1 192 ? -35.377 -9.683 38.012 1.00 90.75 192 LEU A CA 1
ATOM 1473 C C . LEU A 1 192 ? -34.414 -10.877 38.014 1.00 90.75 192 LEU A C 1
ATOM 1475 O O . LEU A 1 192 ? -34.193 -11.490 36.973 1.00 90.75 192 LEU A O 1
ATOM 1479 N N . LEU A 1 193 ? -33.883 -11.229 39.188 1.00 89.19 193 LEU A N 1
ATOM 1480 C CA . LEU A 1 193 ? -32.969 -12.360 39.338 1.00 89.19 193 LEU A CA 1
ATOM 1481 C C . LEU A 1 193 ? -33.664 -13.703 39.090 1.00 89.19 193 LEU A C 1
ATOM 1483 O O . LEU A 1 193 ? -33.101 -14.543 38.389 1.00 89.19 193 LEU A O 1
ATOM 1487 N N . SER A 1 194 ? -34.890 -13.891 39.589 1.00 88.25 194 SER A N 1
ATOM 1488 C CA . SER A 1 194 ? -35.650 -15.125 39.359 1.00 88.25 194 SER A CA 1
ATOM 1489 C C . SER A 1 194 ? -36.009 -15.320 37.887 1.00 88.25 194 SER A C 1
ATOM 1491 O O . SER A 1 194 ? -35.910 -16.431 37.374 1.00 88.25 194 SER A O 1
ATOM 1493 N N . ARG A 1 195 ? -36.330 -14.241 37.160 1.00 87.94 195 ARG A N 1
ATOM 1494 C CA . ARG A 1 195 ? -36.537 -14.297 35.702 1.00 87.94 195 ARG A CA 1
ATOM 1495 C C . ARG A 1 195 ? -35.277 -14.695 34.934 1.00 87.94 195 ARG A C 1
ATOM 1497 O O . ARG A 1 195 ? -35.385 -15.351 33.907 1.00 87.94 195 ARG A O 1
ATOM 1504 N N . GLN A 1 196 ? -34.098 -14.288 35.403 1.00 87.81 196 GLN A N 1
ATOM 1505 C CA . GLN A 1 196 ? -32.830 -14.559 34.718 1.00 87.81 196 GLN A CA 1
ATOM 1506 C C . GLN A 1 196 ? -32.252 -15.945 35.023 1.00 87.81 196 GLN A C 1
ATOM 1508 O O . GLN A 1 196 ? -31.594 -16.523 34.165 1.00 87.81 196 GLN A O 1
ATOM 1513 N N . ARG A 1 197 ? -32.444 -16.457 36.244 1.00 84.75 197 ARG A N 1
ATOM 1514 C CA . ARG A 1 197 ? -31.772 -17.676 36.735 1.00 84.75 197 ARG A CA 1
ATOM 1515 C C . ARG A 1 197 ? -32.719 -18.843 37.032 1.00 84.75 197 ARG A C 1
ATOM 1517 O O . ARG A 1 197 ? -32.250 -19.901 37.437 1.00 84.75 197 ARG A O 1
ATOM 1524 N N . GLY A 1 198 ? -34.019 -18.665 36.804 1.00 80.19 198 GLY A N 1
ATOM 1525 C CA . GLY A 1 198 ? -35.056 -19.640 37.132 1.00 80.19 198 GLY A CA 1
ATOM 1526 C C . GLY A 1 198 ? -35.703 -19.343 38.483 1.00 80.19 198 GLY A C 1
ATOM 1527 O O . GLY A 1 198 ? -35.036 -18.944 39.437 1.00 80.19 198 GLY A O 1
ATOM 1528 N N . GLN A 1 199 ? -37.023 -19.510 38.551 1.00 81.50 199 GLN A N 1
ATOM 1529 C CA . GLN A 1 199 ? -37.832 -19.214 39.730 1.00 81.50 199 GLN A CA 1
ATOM 1530 C C . GLN A 1 199 ? -38.122 -20.500 40.512 1.00 81.50 199 GLN A C 1
ATOM 1532 O O . GLN A 1 199 ? -38.606 -21.468 39.936 1.00 81.50 199 GLN A O 1
ATOM 1537 N N . GLY A 1 200 ? -37.831 -20.497 41.815 1.00 83.12 200 GLY A N 1
ATOM 1538 C CA . GLY A 1 200 ? -38.292 -21.531 42.747 1.00 83.12 200 GLY A CA 1
ATOM 1539 C C . GLY A 1 200 ? -39.667 -21.198 43.331 1.00 83.12 200 GLY A C 1
ATOM 1540 O O . GLY A 1 200 ? -40.034 -20.021 43.412 1.00 83.12 200 GLY A O 1
ATOM 1541 N N . ASP A 1 201 ? -40.410 -22.224 43.751 1.00 83.88 201 ASP A N 1
ATOM 1542 C CA . ASP A 1 201 ? -41.750 -22.082 44.345 1.00 83.88 201 ASP A CA 1
ATOM 1543 C C . ASP A 1 201 ? -41.727 -21.243 45.636 1.00 83.88 201 ASP A C 1
ATOM 1545 O O . ASP A 1 201 ? -42.576 -20.378 45.843 1.00 83.88 201 ASP A O 1
ATOM 1549 N N . ASP A 1 202 ? -40.677 -21.405 46.444 1.00 86.31 202 ASP A N 1
ATOM 1550 C CA . ASP A 1 202 ? -40.373 -20.608 47.641 1.00 86.31 202 ASP A CA 1
ATOM 1551 C C . ASP A 1 202 ? -40.199 -19.110 47.334 1.00 86.31 202 ASP A C 1
ATOM 1553 O O . ASP A 1 202 ? -40.687 -18.239 48.058 1.00 86.31 202 ASP A O 1
ATOM 1557 N N . VAL A 1 203 ? -39.519 -18.790 46.231 1.00 87.69 203 VAL A N 1
ATOM 1558 C CA . VAL A 1 203 ? -39.328 -17.411 45.764 1.00 87.69 203 VAL A CA 1
ATOM 1559 C C . VAL A 1 203 ? -40.638 -16.841 45.217 1.00 87.69 203 VAL A C 1
ATOM 1561 O O . VAL A 1 203 ? -40.918 -15.660 45.420 1.00 87.69 203 VAL A O 1
ATOM 1564 N N . ALA A 1 204 ? -41.449 -17.655 44.536 1.00 88.12 204 ALA A N 1
ATOM 1565 C CA . ALA A 1 204 ? -42.748 -17.242 44.013 1.00 88.12 204 ALA A CA 1
ATOM 1566 C C . ALA A 1 204 ? -43.736 -16.875 45.127 1.00 88.12 204 ALA A C 1
ATOM 1568 O O . ALA A 1 204 ? -44.346 -15.807 45.062 1.00 88.12 204 ALA A O 1
ATOM 1569 N N . GLU A 1 205 ? -43.834 -17.707 46.165 1.00 90.50 205 GLU A N 1
ATOM 1570 C CA . GLU A 1 205 ? -44.705 -17.473 47.320 1.00 90.50 205 GLU A CA 1
ATOM 1571 C C . GLU A 1 205 ? -44.353 -16.158 48.032 1.00 90.50 205 GLU A C 1
ATOM 1573 O O . GLU A 1 205 ? -45.220 -15.316 48.272 1.00 90.50 205 GLU A O 1
ATOM 1578 N N . ARG A 1 206 ? -43.061 -15.912 48.289 1.00 89.56 206 ARG A N 1
ATOM 1579 C CA . ARG A 1 206 ? -42.621 -14.682 48.973 1.00 89.56 206 ARG A CA 1
ATOM 1580 C C . ARG A 1 206 ? -42.751 -13.420 48.135 1.00 89.56 206 ARG A C 1
ATOM 1582 O O . ARG A 1 206 ? -42.986 -12.347 48.689 1.00 89.56 206 ARG A O 1
ATOM 1589 N N . LEU A 1 207 ? -42.604 -13.519 46.816 1.00 91.12 207 LEU A N 1
ATOM 1590 C CA . LEU A 1 207 ? -42.880 -12.392 45.924 1.00 91.12 207 LEU A CA 1
ATOM 1591 C C . LEU A 1 207 ? -44.372 -12.037 45.932 1.00 91.12 207 LEU A C 1
ATOM 1593 O O . LEU A 1 207 ? -44.701 -10.855 46.010 1.00 91.12 207 LEU A O 1
ATOM 1597 N N . ALA A 1 208 ? -45.258 -13.038 45.948 1.00 90.69 208 ALA A N 1
ATOM 1598 C CA . ALA A 1 208 ? -46.698 -12.818 46.055 1.00 90.69 208 ALA A CA 1
ATOM 1599 C C . ALA A 1 208 ? -47.085 -12.156 47.391 1.00 90.69 208 ALA A C 1
ATOM 1601 O O . ALA A 1 208 ? -47.853 -11.195 47.395 1.00 90.69 208 ALA A O 1
ATOM 1602 N N . GLU A 1 209 ? -46.499 -12.598 48.509 1.00 89.44 209 GLU A N 1
ATOM 1603 C CA . GLU A 1 209 ? -46.679 -11.974 49.832 1.00 89.44 209 GLU A CA 1
ATOM 1604 C C . GLU A 1 209 ? -46.210 -10.502 49.837 1.00 89.44 209 GLU A C 1
ATOM 1606 O O . GLU A 1 209 ? -46.897 -9.615 50.351 1.00 89.44 209 GLU A O 1
ATOM 1611 N N . ALA A 1 210 ? -45.072 -10.207 49.197 1.00 89.44 210 ALA A N 1
ATOM 1612 C CA . ALA A 1 210 ? -44.565 -8.842 49.043 1.00 89.44 210 ALA A CA 1
ATOM 1613 C C . ALA A 1 210 ? -45.471 -7.955 48.183 1.00 89.44 210 ALA A C 1
ATOM 1615 O O . ALA A 1 210 ? -45.657 -6.779 48.494 1.00 89.44 210 ALA A O 1
ATOM 1616 N N . GLU A 1 211 ? -46.064 -8.499 47.125 1.00 90.75 211 GLU A N 1
ATOM 1617 C CA . GLU A 1 211 ? -47.015 -7.770 46.285 1.00 90.75 211 GLU A CA 1
ATOM 1618 C C . GLU A 1 211 ? -48.316 -7.466 47.012 1.00 90.75 211 GLU A C 1
ATOM 1620 O O . GLU A 1 211 ? -48.802 -6.340 46.920 1.00 90.75 211 GLU A O 1
ATOM 1625 N N . GLN A 1 212 ? -48.845 -8.424 47.773 1.00 89.06 212 GLN A N 1
ATOM 1626 C CA . GLN A 1 212 ? -50.028 -8.212 48.605 1.00 89.06 212 GLN A CA 1
ATOM 1627 C C . GLN A 1 212 ? -49.787 -7.100 49.628 1.00 89.06 212 GLN A C 1
ATOM 1629 O O . GLN A 1 212 ? -50.606 -6.191 49.742 1.00 89.06 212 GLN A O 1
ATOM 1634 N N . TYR A 1 213 ? -48.633 -7.111 50.301 1.00 87.94 213 TYR A N 1
ATOM 1635 C CA . TYR A 1 213 ? -48.258 -6.054 51.241 1.00 87.94 213 TYR A CA 1
ATOM 1636 C C . TYR A 1 213 ? -48.189 -4.670 50.572 1.00 87.94 213 TYR A C 1
ATOM 1638 O O . TYR A 1 213 ? -48.660 -3.675 51.120 1.00 87.94 213 TYR A O 1
ATOM 1646 N N . VAL A 1 214 ? -47.633 -4.588 49.359 1.00 88.69 214 VAL A N 1
ATOM 1647 C CA . VAL A 1 214 ? -47.562 -3.327 48.602 1.00 88.69 214 VAL A CA 1
ATOM 1648 C C . VAL A 1 214 ? -48.949 -2.859 48.152 1.00 88.69 214 VAL A C 1
ATOM 1650 O O . VAL A 1 214 ? -49.234 -1.664 48.209 1.00 88.69 214 VAL A O 1
ATOM 1653 N N . GLN A 1 215 ? -49.819 -3.783 47.736 1.00 87.50 215 GLN A N 1
ATOM 1654 C CA . GLN A 1 215 ? -51.182 -3.488 47.281 1.00 87.50 215 GLN A CA 1
ATOM 1655 C C . GLN A 1 215 ? -52.116 -3.052 48.411 1.00 87.50 215 GLN A C 1
ATOM 1657 O O . GLN A 1 215 ? -52.989 -2.220 48.178 1.00 87.50 215 GLN A O 1
ATOM 1662 N N . GLN A 1 216 ? -51.913 -3.558 49.630 1.00 85.56 216 GLN A N 1
ATOM 1663 C CA . GLN A 1 216 ? -52.639 -3.102 50.819 1.00 85.56 216 GLN A CA 1
ATOM 1664 C C . GLN A 1 216 ? -52.426 -1.603 51.077 1.00 85.56 216 GLN A C 1
ATOM 1666 O O . GLN A 1 216 ? -53.285 -0.952 51.665 1.00 85.56 216 GLN A O 1
ATOM 1671 N N . GLY A 1 217 ? -51.301 -1.039 50.617 1.00 79.25 217 GLY A N 1
ATOM 1672 C CA . GLY A 1 217 ? -51.043 0.401 50.656 1.00 79.25 217 GLY A CA 1
ATOM 1673 C C . GLY A 1 217 ? -50.890 0.976 52.067 1.00 79.25 217 GLY A C 1
ATOM 1674 O O . GLY A 1 217 ? -50.795 2.196 52.217 1.00 79.25 217 GLY A O 1
ATOM 1675 N N . GLU A 1 218 ? -50.847 0.123 53.093 1.00 80.19 218 GLU A N 1
ATOM 1676 C CA . GLU A 1 218 ? -50.691 0.528 54.483 1.00 80.19 218 GLU A CA 1
ATOM 1677 C C . GLU A 1 218 ? -49.334 1.205 54.698 1.00 80.19 218 GLU A C 1
ATOM 1679 O O . GLU A 1 218 ? -48.278 0.712 54.290 1.00 80.19 218 GLU A O 1
ATOM 1684 N N . ARG A 1 219 ? -49.358 2.359 55.369 1.00 81.31 219 ARG A N 1
ATOM 1685 C CA . ARG A 1 219 ? -48.169 3.156 55.697 1.00 81.31 219 ARG A CA 1
ATOM 1686 C C . ARG A 1 219 ? -47.981 3.207 57.211 1.00 81.31 219 ARG A C 1
ATOM 1688 O O . ARG A 1 219 ? -48.269 4.228 57.836 1.00 81.31 219 ARG A O 1
ATOM 1695 N N . PRO A 1 220 ? -47.561 2.092 57.831 1.00 78.31 220 PRO A N 1
ATOM 1696 C CA . PRO A 1 220 ? -47.451 2.020 59.276 1.00 78.31 220 PRO A CA 1
ATOM 1697 C C . PRO A 1 220 ? -46.343 2.949 59.782 1.00 78.31 220 PRO A C 1
ATOM 1699 O O . PRO A 1 220 ? -45.267 3.051 59.191 1.00 78.31 220 PRO A O 1
ATOM 1702 N N . SER A 1 221 ? -46.584 3.583 60.930 1.00 70.75 221 SER A N 1
ATOM 1703 C CA . SER A 1 221 ? -45.579 4.378 61.647 1.00 70.75 221 SER A CA 1
ATOM 1704 C C . SER A 1 221 ? -44.411 3.526 62.163 1.00 70.75 221 SER A C 1
ATOM 1706 O O . SER A 1 221 ? -43.301 4.033 62.311 1.00 70.75 221 SER A O 1
ATOM 1708 N N . GLN A 1 222 ? -44.638 2.227 62.389 1.00 80.31 222 GLN A N 1
ATOM 1709 C CA . GLN A 1 222 ? -43.612 1.237 62.719 1.00 80.31 222 GLN A CA 1
ATOM 1710 C C . GLN A 1 222 ? -43.643 0.081 61.701 1.00 80.31 222 GLN A C 1
ATOM 1712 O O . GLN A 1 222 ? -44.550 -0.750 61.740 1.00 80.31 222 GLN A O 1
ATOM 1717 N N . PRO A 1 223 ? -42.670 -0.009 60.777 1.00 81.69 223 PRO A N 1
ATOM 1718 C CA . PRO A 1 223 ? -42.716 -0.952 59.658 1.00 81.69 223 PRO A CA 1
ATOM 1719 C C . PRO A 1 223 ? -42.139 -2.339 60.002 1.00 81.69 223 PRO A C 1
ATOM 1721 O O . PRO A 1 223 ? -41.358 -2.908 59.242 1.00 81.69 223 PRO A O 1
ATOM 1724 N N . THR A 1 224 ? -42.502 -2.915 61.149 1.00 84.94 224 THR A N 1
ATOM 1725 C CA . THR A 1 224 ? -41.946 -4.193 61.641 1.00 84.94 224 THR A CA 1
ATOM 1726 C C . THR A 1 224 ? -42.229 -5.360 60.693 1.00 84.94 224 THR A C 1
ATOM 1728 O O . THR A 1 224 ? -41.341 -6.174 60.430 1.00 84.94 224 THR A O 1
ATOM 1731 N N . ALA A 1 225 ? -43.443 -5.413 60.134 1.00 84.25 225 ALA A N 1
ATOM 1732 C CA . ALA A 1 225 ? -43.842 -6.420 59.151 1.00 84.25 225 ALA A CA 1
ATOM 1733 C C . ALA A 1 225 ? -43.044 -6.291 57.840 1.00 84.25 225 ALA A C 1
ATOM 1735 O O . ALA A 1 225 ? -42.476 -7.276 57.370 1.00 84.25 225 ALA A O 1
ATOM 1736 N N . ALA A 1 226 ? -42.902 -5.068 57.313 1.00 85.69 226 ALA A N 1
ATOM 1737 C CA . ALA A 1 226 ? -42.096 -4.794 56.121 1.00 85.69 226 ALA A CA 1
ATOM 1738 C C . ALA A 1 226 ? -40.623 -5.178 56.322 1.00 85.69 226 ALA A C 1
ATOM 1740 O O . ALA A 1 226 ? -40.030 -5.831 55.466 1.00 85.69 226 ALA A O 1
ATOM 1741 N N . CYS A 1 227 ? -40.035 -4.834 57.472 1.00 87.88 227 CYS A N 1
ATOM 1742 C CA . CYS A 1 227 ? -38.656 -5.195 57.801 1.00 87.88 227 CYS A CA 1
ATOM 1743 C C . CYS A 1 227 ? -38.449 -6.715 57.852 1.00 87.88 227 CYS A C 1
ATOM 1745 O O . CYS A 1 227 ? -37.428 -7.211 57.370 1.00 87.88 227 CYS A O 1
ATOM 1747 N N . LYS A 1 228 ? -39.408 -7.462 58.419 1.00 90.00 228 LYS A N 1
ATOM 1748 C CA . LYS A 1 228 ? -39.368 -8.931 58.441 1.00 90.00 228 LYS A CA 1
ATOM 1749 C C . LYS A 1 228 ? -39.417 -9.495 57.020 1.00 90.00 228 LYS A C 1
ATOM 1751 O O . LYS A 1 228 ? -38.579 -10.321 56.674 1.00 90.00 228 LYS A O 1
ATOM 1756 N N . LEU A 1 229 ? -40.328 -8.994 56.190 1.00 89.50 229 LEU A N 1
ATOM 1757 C CA . LEU A 1 229 ? -40.502 -9.453 54.813 1.00 89.50 229 LEU A CA 1
ATOM 1758 C C . LEU A 1 229 ? -39.275 -9.160 53.937 1.00 89.50 229 LEU A C 1
ATOM 1760 O O . LEU A 1 229 ? -38.779 -10.047 53.248 1.00 89.50 229 LEU A O 1
ATOM 1764 N N . VAL A 1 230 ? -38.708 -7.952 54.026 1.00 90.62 230 VAL A N 1
ATOM 1765 C CA . VAL A 1 230 ? -37.462 -7.587 53.326 1.00 90.62 230 VAL A CA 1
ATOM 1766 C C . VAL A 1 230 ? -36.307 -8.501 53.733 1.00 90.62 230 VAL A C 1
ATOM 1768 O O . VAL A 1 230 ? -35.530 -8.927 52.877 1.00 90.62 230 VAL A O 1
ATOM 1771 N N . ARG A 1 231 ? -36.193 -8.837 55.023 1.00 92.44 231 ARG A N 1
ATOM 1772 C CA . ARG A 1 231 ? -35.149 -9.742 55.518 1.00 92.44 231 ARG A CA 1
ATOM 1773 C C . ARG A 1 231 ? -35.276 -11.140 54.914 1.00 92.44 231 ARG A C 1
ATOM 1775 O O . ARG A 1 231 ? -34.262 -11.691 54.492 1.00 92.44 231 ARG A O 1
ATOM 1782 N N . GLU A 1 232 ? -36.490 -11.679 54.828 1.00 91.69 232 GLU A N 1
ATOM 1783 C CA . GLU A 1 232 ? -36.740 -12.981 54.196 1.00 91.69 232 GLU A CA 1
ATOM 1784 C C . GLU A 1 232 ? -36.454 -12.953 52.685 1.00 91.69 232 GLU A C 1
ATOM 1786 O O . GLU A 1 232 ? -35.793 -13.852 52.168 1.00 91.69 232 GLU A O 1
ATOM 1791 N N . LEU A 1 233 ? -36.834 -11.884 51.972 1.00 90.88 233 LEU A N 1
ATOM 1792 C CA . LEU A 1 233 ? -36.510 -11.726 50.546 1.00 90.88 233 LEU A CA 1
ATOM 1793 C C . LEU A 1 233 ? -34.994 -11.671 50.295 1.00 90.88 233 LEU A C 1
ATOM 1795 O O . LEU A 1 233 ? -34.493 -12.287 49.353 1.00 90.88 233 LEU A O 1
ATOM 1799 N N . ILE A 1 234 ? -34.244 -10.951 51.139 1.00 91.38 234 ILE A N 1
ATOM 1800 C CA . ILE A 1 234 ? -32.776 -10.885 51.057 1.00 91.38 234 ILE A CA 1
ATOM 1801 C C . ILE A 1 234 ? -32.155 -12.250 51.369 1.00 91.38 234 ILE A C 1
ATOM 1803 O O . ILE A 1 234 ? -31.217 -12.663 50.685 1.00 91.38 234 ILE A O 1
ATOM 1807 N N . ARG A 1 235 ? -32.679 -12.962 52.374 1.00 91.94 235 ARG A N 1
ATOM 1808 C CA . ARG A 1 235 ? -32.222 -14.307 52.731 1.00 91.94 235 ARG A CA 1
ATOM 1809 C C . ARG A 1 235 ? -32.393 -15.277 51.563 1.00 91.94 235 ARG A C 1
ATOM 1811 O O . ARG A 1 235 ? -31.411 -15.890 51.153 1.00 91.94 235 ARG A O 1
ATOM 1818 N N . LEU A 1 236 ? -33.587 -15.335 50.972 1.00 89.06 236 LEU A N 1
ATOM 1819 C CA . LEU A 1 236 ? -33.863 -16.177 49.805 1.00 89.06 236 LEU A CA 1
ATOM 1820 C C . LEU A 1 236 ? -32.989 -15.811 48.607 1.00 89.06 236 LEU A C 1
ATOM 1822 O O . LEU A 1 236 ? -32.482 -16.694 47.915 1.00 89.06 236 LEU A O 1
ATOM 1826 N N . ARG A 1 237 ? -32.752 -14.511 48.378 1.00 88.81 237 ARG A N 1
ATOM 1827 C CA . ARG A 1 237 ? -31.832 -14.057 47.328 1.00 88.81 237 ARG A CA 1
ATOM 1828 C C . ARG A 1 237 ? -30.437 -14.651 47.517 1.00 88.81 237 ARG A C 1
ATOM 1830 O O . ARG A 1 237 ? -29.839 -15.124 46.551 1.00 88.81 237 ARG A O 1
ATOM 1837 N N . LYS A 1 238 ? -29.930 -14.618 48.750 1.00 88.94 238 LYS A N 1
ATOM 1838 C CA . LYS A 1 238 ? -28.594 -15.107 49.087 1.00 88.94 238 LYS A CA 1
ATOM 1839 C C . LYS A 1 238 ? -28.502 -16.627 48.958 1.00 88.94 238 LYS A C 1
ATOM 1841 O O . LYS A 1 238 ? -27.552 -17.116 48.356 1.00 88.94 238 LYS A O 1
ATOM 1846 N N . GLU A 1 239 ? -29.496 -17.352 49.472 1.00 88.06 239 GLU A N 1
ATOM 1847 C CA . GLU A 1 239 ? -29.550 -18.820 49.433 1.00 88.06 239 GLU A CA 1
ATOM 1848 C C . GLU A 1 239 ? -29.665 -19.363 47.999 1.00 88.06 239 GLU A C 1
ATOM 1850 O O . GLU A 1 239 ? -28.997 -20.336 47.661 1.00 88.06 239 GLU A O 1
ATOM 1855 N N . ARG A 1 240 ? -30.461 -18.721 47.131 1.00 83.94 240 ARG A N 1
ATOM 1856 C CA . ARG A 1 240 ? -30.692 -19.191 45.753 1.00 83.94 240 ARG A CA 1
ATOM 1857 C C . ARG A 1 240 ? -29.712 -18.641 44.718 1.00 83.94 240 ARG A C 1
ATOM 1859 O O . ARG A 1 240 ? -29.441 -19.320 43.732 1.00 83.94 240 ARG A O 1
ATOM 1866 N N . TYR A 1 241 ? -29.198 -17.422 44.901 1.00 84.69 241 TYR A N 1
ATOM 1867 C CA . TYR A 1 241 ? -28.445 -16.717 43.851 1.00 84.69 241 TYR A CA 1
ATOM 1868 C C . TYR A 1 241 ? -27.049 -16.227 44.269 1.00 84.69 241 TYR A C 1
ATOM 1870 O O . TYR A 1 241 ? -26.364 -15.626 43.439 1.00 84.69 241 TYR A O 1
ATOM 1878 N N . GLY A 1 242 ? -26.601 -16.504 45.500 1.00 75.69 242 GLY A N 1
ATOM 1879 C CA . GLY A 1 242 ? -25.197 -16.364 45.910 1.00 75.69 242 GLY A CA 1
ATOM 1880 C C . GLY A 1 242 ? -24.677 -14.935 46.133 1.00 75.69 242 GLY A C 1
ATOM 1881 O O . GLY A 1 242 ? -23.463 -14.755 46.192 1.00 75.69 242 GLY A O 1
ATOM 1882 N N . HIS A 1 243 ? -25.557 -13.931 46.264 1.00 59.16 243 HIS A N 1
ATOM 1883 C CA . HIS A 1 243 ? -25.185 -12.527 46.528 1.00 59.16 243 HIS A CA 1
ATOM 1884 C C . HIS A 1 243 ? -25.972 -11.898 47.684 1.00 59.16 243 HIS A C 1
ATOM 1886 O O . HIS A 1 243 ? -27.225 -11.827 47.614 1.00 59.16 243 HIS A O 1
#